Protein AF-0000000084947924 (afdb_homodimer)

Organism: Flavobacterium columnare (strain ATCC 49512 / CIP 103533 / TG 44/87) (NCBI:txid1041826)

Nearest PDB structures (foldseek):
  8rd8-assembly1_D  TM=9.236E-01  e=2.409E-08  Psychrobacter urativorans
  4hei-assembly1_A  TM=9.299E-01  e=3.101E-08  Vibrio cholerae O1 biovar El Tor str. N16961
  2ywq-assembly3_C  TM=9.044E-01  e=1.003E-06  Thermus thermophilus HB8
  6dzk-assembly1_Y  TM=9.235E-01  e=1.561E-06  Mycolicibacterium smegmatis MC2 155
  5zep-assembly1_x  TM=9.091E-01  e=2.280E-06  Mycolicibacterium smegmatis MC2 155

Secondary structure (DSSP, 8-state):
-EEEEEEESSPPPHHHHHHHHHHHHGGGGT-TT--EEEEEEEE--SSSS--EEEEEEEEETTEEEEEEEEESSHHHHHHHHHHHHHHHHHHHHHHHHHH-/-EEEEEEESSPPPHHHHHHHHHHHHGGGGT-TT--EEEEEEEE--SSSS--EEEEEEEEETTEEEEEEEEESSHHHHHHHHHHHHHHHHHHHHHHHHHH-

InterPro domains:
  IPR003489 Ribosome hibernation promoting factor/RaiA [PF02482] (3-97)
  IPR003489 Ribosome hibernation promoting factor/RaiA [TIGR00741] (1-99)
  IPR003489 Ribosome hibernation promoting factor/RaiA [cd00552] (2-95)
  IPR036567 Ribosome hibernation promotion factor-like [G3DSA:3.30.160.100] (1-100)
  IPR036567 Ribosome hibernation promotion factor-like [SSF69754] (1-93)

pLDDT: mean 93.67, std 8.36, range [52.19, 98.81]

Foldseek 3Di:
DAEAEAEDPDDDDPVLVVLLVVLLVVLCVQPVQWPYKYKYWYAAPDPDLQGIKIWIWIDGVPDIDIDIDTGNDVSVRSNVRSVVVSVVSNVVVVVVVVVD/DAEAEAEDPDDDDPVLVVLLVVLLVVLCVQPVQWPYKYKYWYAAPDPDLQGIKIWIWIDGVPDIDIDIDTGNDVSVRSNVRSVVVSVVSNVVVVVVVVVD

Radius of gyration: 17.19 Å; Cα contacts (8 Å, |Δi|>4): 381; chains: 2; bounding box: 35×45×40 Å

Structure (mmCIF, N/CA/C/O backbone):
data_AF-0000000084947924-model_v1
#
loop_
_entity.id
_entity.type
_entity.pdbx_description
1 polymer 'Ribosomal subunit interface protein'
#
loop_
_atom_site.group_PDB
_atom_site.id
_atom_site.type_symbol
_atom_site.label_atom_id
_atom_site.label_alt_id
_atom_site.label_comp_id
_atom_site.label_asym_id
_atom_site.label_entity_id
_atom_site.label_seq_id
_atom_site.pdbx_PDB_ins_code
_atom_site.Cartn_x
_atom_site.Cartn_y
_atom_site.Cartn_z
_atom_site.occupancy
_atom_site.B_iso_or_equiv
_atom_site.auth_seq_id
_atom_site.auth_comp_id
_atom_site.auth_asym_id
_atom_site.auth_atom_id
_atom_site.pdbx_PDB_model_num
ATOM 1 N N . MET A 1 1 ? 18.344 -3.088 -5.375 1 86.62 1 MET A N 1
ATOM 2 C CA . MET A 1 1 ? 17.5 -3.051 -4.188 1 86.62 1 MET A CA 1
ATOM 3 C C . MET A 1 1 ? 17.516 -4.391 -3.459 1 86.62 1 MET A C 1
ATOM 5 O O . MET A 1 1 ? 17.75 -5.434 -4.07 1 86.62 1 MET A O 1
ATOM 9 N N . LYS A 1 2 ? 17.516 -4.387 -2.139 1 92.81 2 LYS A N 1
ATOM 10 C CA . LYS A 1 2 ? 17.438 -5.605 -1.343 1 92.81 2 LYS A CA 1
ATOM 11 C C . LYS A 1 2 ? 16.031 -6.184 -1.351 1 92.81 2 LYS A C 1
ATOM 13 O O . LYS A 1 2 ? 15.102 -5.57 -0.83 1 92.81 2 LYS A O 1
ATOM 18 N N . VAL A 1 3 ? 15.922 -7.352 -2.008 1 96.81 3 VAL A N 1
ATOM 19 C CA . VAL A 1 3 ? 14.617 -8.016 -2.092 1 96.81 3 VAL A CA 1
ATOM 20 C C . VAL A 1 3 ? 14.609 -9.242 -1.185 1 96.81 3 VAL A C 1
ATOM 22 O O . VAL A 1 3 ? 15.477 -10.109 -1.287 1 96.81 3 VAL A O 1
ATOM 25 N N . ASN A 1 4 ? 13.734 -9.297 -0.274 1 97.94 4 ASN A N 1
ATOM 26 C CA . ASN A 1 4 ? 13.555 -10.438 0.621 1 97.94 4 ASN A CA 1
ATOM 27 C C . ASN A 1 4 ? 12.242 -11.164 0.352 1 97.94 4 ASN A C 1
ATOM 29 O O . ASN A 1 4 ? 11.172 -10.555 0.393 1 97.94 4 ASN A O 1
ATOM 33 N N . VAL A 1 5 ? 12.32 -12.422 0.081 1 98.12 5 VAL A N 1
ATOM 34 C CA . VAL A 1 5 ? 11.133 -13.242 -0.157 1 98.12 5 VAL A CA 1
ATOM 35 C C . VAL A 1 5 ? 10.875 -14.141 1.048 1 98.12 5 VAL A C 1
ATOM 37 O O . VAL A 1 5 ? 11.766 -14.875 1.486 1 98.12 5 VAL A O 1
ATOM 40 N N . HIS A 1 6 ? 9.672 -14.016 1.569 1 98.06 6 HIS A N 1
ATOM 41 C CA . HIS A 1 6 ? 9.297 -14.766 2.762 1 98.06 6 HIS A CA 1
ATOM 42 C C . HIS A 1 6 ? 8.141 -15.719 2.469 1 98.06 6 HIS A C 1
ATOM 44 O O . HIS A 1 6 ? 7.023 -15.281 2.193 1 98.06 6 HIS A O 1
ATOM 50 N N . ALA A 1 7 ? 8.414 -16.984 2.514 1 96.75 7 ALA A N 1
ATOM 51 C CA . ALA A 1 7 ? 7.355 -17.984 2.416 1 96.75 7 ALA A CA 1
ATOM 52 C C . ALA A 1 7 ? 6.809 -18.344 3.797 1 96.75 7 ALA A C 1
ATOM 54 O O . ALA A 1 7 ? 7.57 -18.688 4.707 1 96.75 7 ALA A O 1
ATOM 55 N N . VAL A 1 8 ? 5.574 -18.266 3.922 1 94.94 8 VAL A N 1
ATOM 56 C CA . VAL A 1 8 ? 4.965 -18.516 5.223 1 94.94 8 VAL A CA 1
ATOM 57 C C . VAL A 1 8 ? 4.277 -19.875 5.211 1 94.94 8 VAL A C 1
ATOM 59 O O . VAL A 1 8 ? 3.297 -20.078 4.492 1 94.94 8 VAL A O 1
ATOM 62 N N . ASN A 1 9 ? 4.754 -20.891 5.906 1 92.5 9 ASN A N 1
ATOM 63 C CA . ASN A 1 9 ? 4.156 -22.203 6.172 1 92.5 9 ASN A CA 1
ATOM 64 C C . ASN A 1 9 ? 4.141 -23.078 4.918 1 92.5 9 ASN A C 1
ATOM 66 O O . ASN A 1 9 ? 3.189 -23.828 4.691 1 92.5 9 ASN A O 1
ATOM 70 N N . PHE A 1 10 ? 4.965 -22.891 3.896 1 92.81 10 PHE A N 1
ATOM 71 C CA . PHE A 1 10 ? 5.129 -23.797 2.764 1 92.81 10 PHE A CA 1
ATOM 72 C C . PHE A 1 10 ? 6.559 -23.75 2.236 1 92.81 10 PHE A C 1
ATOM 74 O O . PHE A 1 10 ? 7.32 -22.844 2.568 1 92.81 10 PHE A O 1
ATOM 81 N N . ASN A 1 11 ? 6.93 -24.734 1.507 1 93.44 11 ASN A N 1
ATOM 82 C CA . ASN A 1 11 ? 8.25 -24.781 0.891 1 93.44 11 ASN A CA 1
ATOM 83 C C . ASN A 1 11 ? 8.266 -24.094 -0.468 1 93.44 11 ASN A C 1
ATOM 85 O O . ASN A 1 11 ? 7.562 -24.516 -1.39 1 93.44 11 ASN A O 1
ATOM 89 N N . ILE A 1 12 ? 9.148 -23.078 -0.466 1 93.06 12 ILE A N 1
ATOM 90 C CA . ILE A 1 12 ? 9.219 -22.297 -1.699 1 93.06 12 ILE A CA 1
ATOM 91 C C . ILE A 1 12 ? 10.375 -22.797 -2.561 1 93.06 12 ILE A C 1
ATOM 93 O O . ILE A 1 12 ? 11.438 -23.141 -2.041 1 93.06 12 ILE A O 1
ATOM 97 N N . ASP A 1 13 ? 10.062 -22.891 -3.898 1 93.44 13 ASP A N 1
ATOM 98 C CA . ASP A 1 13 ? 11.109 -23.375 -4.785 1 93.44 13 ASP A CA 1
ATOM 99 C C . ASP A 1 13 ? 11.953 -22.219 -5.324 1 93.44 13 ASP A C 1
ATOM 101 O O . ASP A 1 13 ? 11.555 -21.062 -5.234 1 93.44 13 ASP A O 1
ATOM 105 N N . LYS A 1 14 ? 13.055 -22.656 -5.863 1 96.19 14 LYS A N 1
ATOM 106 C CA . LYS A 1 14 ? 14.039 -21.688 -6.352 1 96.19 14 LYS A CA 1
ATOM 107 C C . LYS A 1 14 ? 13.492 -20.906 -7.535 1 96.19 14 LYS A C 1
ATOM 109 O O . LYS A 1 14 ? 13.797 -19.719 -7.688 1 96.19 14 LYS A O 1
ATOM 114 N N . LYS A 1 15 ? 12.75 -21.531 -8.32 1 97.38 15 LYS A N 1
ATOM 115 C CA . LYS A 1 15 ? 12.188 -20.875 -9.508 1 97.38 15 LYS A CA 1
ATOM 116 C C . LYS A 1 15 ? 11.273 -19.719 -9.109 1 97.38 15 LYS A C 1
ATOM 118 O O . LYS A 1 15 ? 11.352 -18.641 -9.695 1 97.38 15 LYS A O 1
ATOM 123 N N . LEU A 1 16 ? 10.398 -19.906 -8.094 1 97.75 16 LEU A N 1
ATOM 124 C CA . LEU A 1 16 ? 9.477 -18.875 -7.621 1 97.75 16 LEU A CA 1
ATOM 125 C C . LEU A 1 16 ? 10.242 -17.719 -6.984 1 97.75 16 LEU A C 1
ATOM 127 O O . LEU A 1 16 ? 9.891 -16.562 -7.18 1 97.75 16 LEU A O 1
ATOM 131 N N . VAL A 1 17 ? 11.26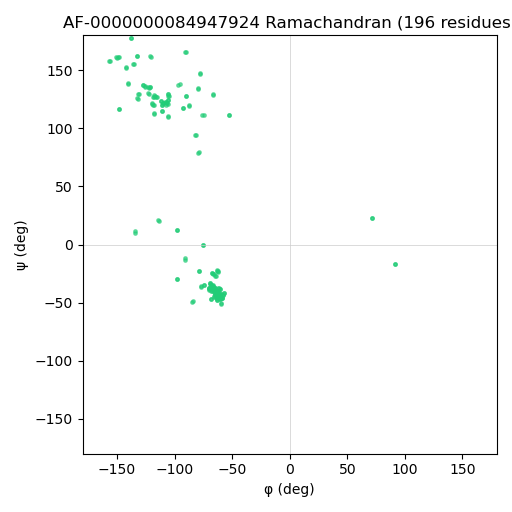6 -18.047 -6.273 1 97.56 17 VAL A N 1
ATOM 132 C CA . VAL A 1 17 ? 12.102 -17.016 -5.645 1 97.56 17 VAL A CA 1
ATOM 133 C C . VAL A 1 17 ? 12.758 -16.156 -6.723 1 97.56 17 VAL A C 1
ATOM 135 O O . VAL A 1 17 ? 12.734 -14.93 -6.645 1 97.56 17 VAL A O 1
ATOM 138 N N . SER A 1 18 ? 13.336 -16.812 -7.715 1 97.94 18 SER A N 1
ATOM 139 C CA . SER A 1 18 ? 14.008 -16.109 -8.797 1 97.94 18 SER A CA 1
ATOM 140 C C . SER A 1 18 ? 13.031 -15.234 -9.586 1 97.94 18 SER A C 1
ATOM 142 O O . SER A 1 18 ? 13.352 -14.102 -9.945 1 97.94 18 SER A O 1
ATOM 144 N N . PHE A 1 19 ? 11.859 -15.781 -9.812 1 98.44 19 PHE A N 1
ATOM 145 C CA . PHE A 1 19 ? 10.812 -15.039 -10.508 1 98.44 19 PHE A CA 1
ATOM 146 C C . PHE A 1 19 ? 10.461 -13.766 -9.75 1 98.44 19 PHE A C 1
ATOM 148 O O . PHE A 1 19 ? 10.406 -12.68 -10.336 1 98.44 19 PHE A O 1
ATOM 155 N N . THR A 1 20 ? 10.188 -13.898 -8.453 1 98.56 20 THR A N 1
ATOM 156 C CA . THR A 1 20 ? 9.805 -12.781 -7.598 1 98.56 20 THR A CA 1
ATOM 157 C C . THR A 1 20 ? 10.914 -11.727 -7.559 1 98.56 20 THR A C 1
ATOM 159 O O . THR A 1 20 ? 10.648 -10.531 -7.703 1 98.56 20 THR A O 1
ATOM 162 N N . ASP A 1 21 ? 12.133 -12.242 -7.438 1 97.75 21 ASP A N 1
ATOM 163 C CA . ASP A 1 21 ? 13.289 -11.352 -7.391 1 97.75 21 ASP A CA 1
ATOM 164 C C . ASP A 1 21 ? 13.406 -10.531 -8.672 1 97.75 21 ASP A C 1
ATOM 166 O O . ASP A 1 21 ? 13.57 -9.312 -8.625 1 97.75 21 ASP A O 1
ATOM 170 N N . GLU A 1 22 ? 13.281 -11.172 -9.75 1 97.62 22 GLU A N 1
ATOM 171 C CA . GLU A 1 22 ? 13.406 -10.516 -11.047 1 97.62 22 GLU A CA 1
ATOM 172 C C . GLU A 1 22 ? 12.305 -9.484 -11.25 1 97.62 22 GLU A C 1
ATOM 174 O O . GLU A 1 22 ? 12.57 -8.352 -11.672 1 97.62 22 GLU A O 1
ATOM 179 N N . LYS A 1 23 ? 11.086 -9.867 -10.93 1 98.06 23 LYS A N 1
ATOM 180 C CA . LYS A 1 23 ? 9.945 -8.984 -11.133 1 98.06 23 LYS A CA 1
ATOM 181 C C . LYS A 1 23 ? 10.031 -7.762 -10.219 1 98.06 23 LYS A C 1
ATOM 183 O O . LYS A 1 23 ? 9.812 -6.633 -10.664 1 98.06 23 LYS A O 1
ATOM 188 N N . VAL A 1 24 ? 10.352 -7.953 -9 1 98.25 24 VAL A N 1
ATOM 189 C CA . VAL A 1 24 ? 10.398 -6.871 -8.016 1 98.25 24 VAL A CA 1
ATOM 190 C C . VAL A 1 24 ? 11.555 -5.93 -8.344 1 98.25 24 VAL A C 1
ATOM 192 O O . VAL A 1 24 ? 11.422 -4.711 -8.219 1 98.25 24 VAL A O 1
ATOM 195 N N . ASN A 1 25 ? 12.641 -6.492 -8.852 1 97.31 25 ASN A N 1
ATOM 196 C CA . ASN A 1 25 ? 13.812 -5.684 -9.18 1 97.31 25 ASN A CA 1
ATOM 197 C C . ASN A 1 25 ? 13.531 -4.734 -10.344 1 97.31 25 ASN A C 1
ATOM 199 O O . ASN A 1 25 ? 14.172 -3.688 -10.461 1 97.31 25 ASN A O 1
ATOM 203 N N . LYS A 1 26 ? 12.609 -5.082 -11.117 1 96.69 26 LYS A N 1
ATOM 204 C CA . LYS A 1 26 ? 12.25 -4.215 -12.234 1 96.69 26 LYS A CA 1
ATOM 205 C C . LYS A 1 26 ? 11.719 -2.871 -11.742 1 96.69 26 LYS A C 1
ATOM 207 O O . LYS A 1 26 ? 11.75 -1.882 -12.477 1 96.69 26 LYS A O 1
ATOM 212 N N . LEU A 1 27 ? 11.242 -2.812 -10.555 1 97.44 27 LEU A N 1
ATOM 213 C CA . LEU A 1 27 ? 10.695 -1.582 -9.992 1 97.44 27 LEU A CA 1
ATOM 214 C C . LEU A 1 27 ? 11.773 -0.509 -9.891 1 97.44 27 LEU A C 1
ATOM 216 O O . LEU A 1 27 ? 11.469 0.686 -9.883 1 97.44 27 LEU A O 1
ATOM 220 N N . GLU A 1 28 ? 13 -0.898 -9.867 1 95.5 28 GLU A N 1
ATOM 221 C CA . GLU A 1 28 ? 14.117 0.036 -9.766 1 95.5 28 GLU A CA 1
ATOM 222 C C . GLU A 1 28 ? 14.203 0.933 -10.992 1 95.5 28 GLU A C 1
ATOM 224 O O . GLU A 1 28 ? 14.742 2.041 -10.93 1 95.5 28 GLU A O 1
ATOM 229 N N . LYS A 1 29 ? 13.727 0.418 -12.039 1 94.88 29 LYS A N 1
ATOM 230 C CA . LYS A 1 29 ? 13.734 1.191 -13.273 1 94.88 29 LYS A CA 1
ATOM 231 C C . LYS A 1 29 ? 12.812 2.408 -13.164 1 94.88 29 LYS A C 1
ATOM 233 O O . LYS A 1 29 ? 13.031 3.416 -13.836 1 94.88 29 LYS A O 1
ATOM 238 N N . PHE A 1 30 ? 11.852 2.311 -12.328 1 93.62 30 PHE A N 1
ATOM 239 C CA . PHE A 1 30 ? 10.836 3.357 -12.219 1 93.62 30 PHE A CA 1
ATOM 240 C C . PHE A 1 30 ? 11.156 4.293 -11.055 1 93.62 30 PHE A C 1
ATOM 242 O O . PHE A 1 30 ? 10.766 5.461 -11.07 1 93.62 30 PHE A O 1
ATOM 249 N N . TYR A 1 31 ? 11.805 3.715 -10.055 1 93.62 31 TYR A N 1
ATOM 250 C CA . TYR A 1 31 ? 12.219 4.477 -8.883 1 93.62 31 TYR A CA 1
ATOM 251 C C . TYR A 1 31 ? 13.508 3.914 -8.297 1 93.62 31 TYR A C 1
ATOM 253 O O . TYR A 1 31 ? 13.516 2.809 -7.75 1 93.62 31 TYR A O 1
ATOM 261 N N . ASP A 1 32 ? 14.5 4.711 -8.328 1 93.69 32 ASP A N 1
ATOM 262 C CA . ASP A 1 32 ? 15.828 4.195 -8.016 1 93.69 32 ASP A CA 1
ATOM 263 C C . ASP A 1 32 ? 16.203 4.477 -6.559 1 93.69 32 ASP A C 1
ATOM 265 O O . ASP A 1 32 ? 17.359 4.324 -6.164 1 93.69 32 ASP A O 1
ATOM 269 N N . LYS A 1 33 ? 15.312 4.879 -5.727 1 94.44 33 LYS A N 1
ATOM 270 C CA . LYS A 1 33 ? 15.609 5.188 -4.332 1 94.44 33 LYS A CA 1
ATOM 271 C C . LYS A 1 33 ? 14.922 4.203 -3.391 1 94.44 33 LYS A C 1
ATOM 273 O O . LYS A 1 33 ? 14.641 4.535 -2.236 1 94.44 33 LYS A O 1
ATOM 278 N N . ILE A 1 34 ? 14.562 3.086 -3.887 1 96.38 34 ILE A N 1
ATOM 279 C CA . ILE A 1 34 ? 13.953 2.061 -3.049 1 96.38 34 ILE A CA 1
ATOM 280 C C . ILE A 1 34 ? 14.977 1.54 -2.043 1 96.38 34 ILE A C 1
ATOM 282 O O . ILE A 1 34 ? 16.094 1.18 -2.416 1 96.38 34 ILE A O 1
ATOM 286 N N . VAL A 1 35 ? 14.625 1.529 -0.802 1 96.75 35 VAL A N 1
ATOM 287 C CA . VAL A 1 35 ? 15.508 1.082 0.272 1 96.75 35 VAL A CA 1
ATOM 288 C C . VAL A 1 35 ? 15.445 -0.439 0.395 1 96.75 35 VAL A C 1
ATOM 290 O O . VAL A 1 35 ? 16.469 -1.105 0.496 1 96.75 35 VAL A O 1
ATOM 293 N N . SER A 1 36 ? 14.266 -0.984 0.431 1 97.44 36 SER A N 1
ATOM 294 C CA . SER A 1 36 ? 14.086 -2.43 0.536 1 97.44 36 SER A CA 1
ATOM 295 C C . SER A 1 36 ? 12.719 -2.861 0.008 1 97.44 36 SER A C 1
ATOM 297 O O . SER A 1 36 ? 11.812 -2.041 -0.111 1 97.44 36 SER A O 1
ATOM 299 N N . ALA A 1 37 ? 12.695 -4.074 -0.332 1 98.12 37 ALA A N 1
ATOM 300 C CA . ALA A 1 37 ? 11.453 -4.723 -0.739 1 98.12 37 ALA A CA 1
ATOM 301 C C . ALA A 1 37 ? 11.281 -6.066 -0.035 1 98.12 37 ALA A C 1
ATOM 303 O O . ALA A 1 37 ? 12.195 -6.887 -0.016 1 98.12 37 ALA A O 1
ATOM 304 N N . ASP A 1 38 ? 10.188 -6.301 0.628 1 98.56 38 ASP A N 1
ATOM 305 C CA . ASP A 1 38 ? 9.836 -7.559 1.278 1 98.56 38 ASP A CA 1
ATOM 306 C C . ASP A 1 38 ? 8.562 -8.148 0.667 1 98.56 38 ASP A C 1
ATOM 308 O O . ASP A 1 38 ? 7.555 -7.461 0.532 1 98.56 38 ASP A O 1
ATOM 312 N N . VAL A 1 39 ? 8.656 -9.359 0.297 1 98.81 39 VAL A N 1
ATOM 313 C CA . VAL A 1 39 ? 7.508 -10.055 -0.274 1 98.81 39 VAL A CA 1
ATOM 314 C C . VAL A 1 39 ? 7.137 -11.25 0.606 1 98.81 39 VAL A C 1
ATOM 316 O O . VAL A 1 39 ? 7.953 -12.148 0.815 1 98.81 39 VAL A O 1
ATOM 319 N N . PHE A 1 40 ? 5.898 -11.273 1.142 1 98.69 40 PHE A N 1
ATOM 320 C CA . PHE A 1 40 ? 5.375 -12.367 1.949 1 98.69 40 PHE A CA 1
ATOM 321 C C . PHE A 1 40 ? 4.375 -13.195 1.154 1 98.69 40 PHE A C 1
ATOM 323 O O . PHE A 1 40 ? 3.457 -12.648 0.538 1 98.69 40 PHE A O 1
ATOM 330 N N . MET A 1 41 ? 4.621 -14.477 1.201 1 98.56 41 MET A N 1
ATOM 331 C CA . MET A 1 41 ? 3.746 -15.391 0.471 1 98.56 41 MET A CA 1
ATOM 332 C C . MET A 1 41 ? 3.143 -16.438 1.407 1 98.56 41 MET A C 1
ATOM 334 O O . MET A 1 41 ? 3.842 -16.984 2.258 1 98.56 41 MET A O 1
ATOM 338 N N . ARG A 1 42 ? 1.904 -16.641 1.23 1 97.75 42 ARG A N 1
ATOM 339 C CA . ARG A 1 42 ? 1.274 -17.672 2.039 1 97.75 42 ARG A CA 1
ATOM 340 C C . ARG A 1 42 ? 0.089 -18.297 1.309 1 97.75 42 ARG A C 1
ATOM 342 O O . ARG A 1 42 ? -0.46 -17.688 0.382 1 97.75 42 ARG A O 1
ATOM 349 N N . VAL A 1 43 ? -0.266 -19.453 1.782 1 96.69 43 VAL A N 1
ATOM 350 C CA . VAL A 1 43 ? -1.442 -20.156 1.271 1 96.69 43 VAL A CA 1
ATOM 351 C C . VAL A 1 43 ? -2.566 -20.094 2.305 1 96.69 43 VAL A C 1
ATOM 353 O O . VAL A 1 43 ? -2.371 -20.469 3.463 1 96.69 43 VAL A O 1
ATOM 356 N N . GLU A 1 44 ? -3.656 -19.5 1.835 1 95 44 GLU A N 1
ATOM 357 C CA . GLU A 1 44 ? -4.82 -19.484 2.719 1 95 44 GLU A CA 1
ATOM 358 C C . GLU A 1 44 ? -5.551 -20.828 2.682 1 95 44 GLU A C 1
ATOM 360 O O . GLU A 1 44 ? -5.711 -21.422 1.615 1 95 44 GLU A O 1
ATOM 365 N N . GLN A 1 45 ? -5.883 -21.266 3.955 1 93.25 45 GLN A N 1
ATOM 366 C CA . GLN A 1 45 ? -6.633 -22.516 4.047 1 93.25 45 GLN A CA 1
ATOM 367 C C . GLN A 1 45 ? -8.117 -22.297 3.764 1 93.25 45 GLN A C 1
ATOM 369 O O . GLN A 1 45 ? -8.914 -22.156 4.688 1 93.25 45 GLN A O 1
ATOM 374 N N . THR A 1 46 ? -8.453 -22.188 2.561 1 92.25 46 THR A N 1
ATOM 375 C CA . THR A 1 46 ? -9.82 -21.984 2.111 1 92.25 46 THR A CA 1
ATOM 376 C C . THR A 1 46 ? -10.148 -22.891 0.926 1 92.25 46 THR A C 1
ATOM 378 O O . THR A 1 46 ? -9.242 -23.422 0.279 1 92.25 46 THR A O 1
ATOM 381 N N . SER A 1 47 ? -11.422 -23.188 0.725 1 91.62 47 SER A N 1
ATOM 382 C CA . SER A 1 47 ? -11.859 -24 -0.394 1 91.62 47 SER A CA 1
ATOM 383 C C . SER A 1 47 ? -11.836 -23.219 -1.702 1 91.62 47 SER A C 1
ATOM 385 O O . SER A 1 47 ? -11.984 -23.797 -2.781 1 91.62 47 SER A O 1
ATOM 387 N N . GLU A 1 48 ? -11.445 -22 -1.606 1 90.62 48 GLU A N 1
ATOM 388 C CA . GLU A 1 48 ? -11.453 -21.141 -2.789 1 90.62 48 GLU A CA 1
ATOM 389 C C . GLU A 1 48 ? -10.258 -21.438 -3.691 1 90.62 48 GLU A C 1
ATOM 391 O O . GLU A 1 48 ? -9.195 -21.828 -3.211 1 90.62 48 GLU A O 1
ATOM 396 N N . LYS A 1 49 ? -10.531 -21.266 -4.992 1 92 49 LYS A N 1
ATOM 397 C CA . LYS A 1 49 ? -9.461 -21.438 -5.969 1 92 49 LYS A CA 1
ATOM 398 C C . LYS A 1 49 ? -8.359 -20.406 -5.785 1 92 49 LYS A C 1
ATOM 400 O O . LYS A 1 49 ? -7.176 -20.719 -5.922 1 92 49 LYS A O 1
ATOM 405 N N . GLU A 1 50 ? -8.82 -19.219 -5.555 1 94.06 50 GLU A N 1
ATOM 406 C CA . GLU A 1 50 ? -7.871 -18.156 -5.246 1 94.06 50 GLU A CA 1
ATOM 407 C C . GLU A 1 50 ? -7.473 -18.172 -3.773 1 94.06 50 GLU A C 1
ATOM 409 O O . GLU A 1 50 ? -8.172 -17.609 -2.928 1 94.06 50 GLU A O 1
ATOM 414 N N . ASN A 1 51 ? -6.332 -18.875 -3.49 1 96.44 51 ASN A N 1
ATOM 415 C CA . ASN A 1 51 ? -5.953 -18.984 -2.088 1 96.44 51 ASN A CA 1
ATOM 416 C C . ASN A 1 51 ? -4.469 -18.703 -1.879 1 96.44 51 ASN A C 1
ATOM 418 O O . ASN A 1 51 ? -3.916 -19 -0.819 1 96.44 51 ASN A O 1
ATOM 422 N N . LYS A 1 52 ? -3.799 -18.156 -2.988 1 97.44 52 LYS A N 1
ATOM 423 C CA . LYS A 1 52 ? -2.418 -17.703 -2.859 1 97.44 52 LYS A CA 1
ATOM 424 C C . LYS A 1 52 ? -2.359 -16.219 -2.525 1 97.44 52 LYS A C 1
ATOM 426 O O . LYS A 1 52 ? -2.814 -15.375 -3.309 1 97.44 52 LYS A O 1
ATOM 431 N N . VAL A 1 53 ? -1.831 -15.922 -1.395 1 97.88 53 VAL A N 1
ATOM 432 C CA . VAL A 1 53 ? -1.757 -14.531 -0.958 1 97.88 53 VAL A CA 1
ATOM 433 C C . VAL A 1 53 ? -0.324 -14.023 -1.101 1 97.88 53 VAL A C 1
ATOM 435 O O . VAL A 1 53 ? 0.619 -14.664 -0.627 1 97.88 53 VAL A O 1
ATOM 438 N N . VAL A 1 54 ? -0.201 -12.898 -1.773 1 98.62 54 VAL A N 1
ATOM 439 C CA . VAL A 1 54 ? 1.083 -12.211 -1.896 1 98.62 54 VAL A CA 1
ATOM 440 C C . VAL A 1 54 ? 0.985 -10.812 -1.289 1 98.62 54 VAL A C 1
ATOM 442 O O . VAL A 1 54 ? 0.111 -10.031 -1.663 1 98.62 54 VAL A O 1
ATOM 445 N N . GLU A 1 55 ? 1.794 -10.539 -0.323 1 98.69 55 GLU A N 1
ATOM 446 C CA . GLU A 1 55 ? 1.944 -9.203 0.25 1 98.69 55 GLU A CA 1
ATOM 447 C C . GLU A 1 55 ? 3.312 -8.609 -0.081 1 98.69 55 GLU A C 1
ATOM 449 O O . GLU A 1 55 ? 4.34 -9.117 0.371 1 98.69 55 GLU A O 1
ATOM 454 N N . ALA A 1 56 ? 3.303 -7.551 -0.853 1 98.75 56 ALA A N 1
ATOM 455 C CA . ALA A 1 56 ? 4.547 -6.895 -1.244 1 98.75 56 ALA A CA 1
ATOM 456 C C . ALA A 1 56 ? 4.688 -5.535 -0.565 1 98.75 56 ALA A C 1
ATOM 458 O O . ALA A 1 56 ? 3.809 -4.676 -0.692 1 98.75 56 ALA A O 1
ATOM 459 N N . LYS A 1 57 ? 5.785 -5.406 0.182 1 98.56 57 LYS A N 1
ATOM 460 C CA . LYS A 1 57 ? 6.082 -4.172 0.899 1 98.56 57 LYS A CA 1
ATOM 461 C C . LYS A 1 57 ? 7.352 -3.518 0.365 1 98.56 57 LYS A C 1
ATOM 463 O O . LYS A 1 57 ? 8.406 -4.16 0.292 1 98.56 57 LYS A O 1
ATOM 468 N N . ILE A 1 58 ? 7.176 -2.232 0.02 1 98 58 ILE A N 1
ATOM 469 C CA . ILE A 1 58 ? 8.352 -1.504 -0.436 1 98 58 ILE A CA 1
ATOM 470 C C . ILE A 1 58 ? 8.594 -0.294 0.463 1 98 58 ILE A C 1
ATOM 472 O O . ILE A 1 58 ? 7.648 0.393 0.854 1 98 58 ILE A O 1
ATOM 476 N N . LEU A 1 59 ? 9.852 -0.148 0.794 1 97.31 59 LEU A N 1
ATOM 477 C CA . LEU A 1 59 ? 10.281 0.994 1.596 1 97.31 59 LEU A CA 1
ATOM 478 C C . LEU A 1 59 ? 11.07 1.987 0.75 1 97.31 59 LEU A C 1
ATOM 480 O O . LEU A 1 59 ? 12.031 1.608 0.076 1 97.31 59 LEU A O 1
ATOM 484 N N . VAL A 1 60 ? 10.547 3.229 0.748 1 95 60 VAL A N 1
ATOM 485 C CA . VAL A 1 60 ? 11.273 4.328 0.121 1 95 60 VAL A CA 1
ATOM 486 C C . VAL A 1 60 ? 11.547 5.422 1.152 1 95 60 VAL A C 1
ATOM 488 O O . VAL A 1 60 ? 10.992 5.395 2.256 1 95 60 VAL A O 1
ATOM 491 N N . PRO A 1 61 ? 12.492 6.293 0.849 1 91.44 61 PRO A N 1
ATOM 492 C CA . PRO A 1 61 ? 12.758 7.348 1.833 1 91.44 61 PRO A CA 1
ATOM 493 C C . PRO A 1 61 ? 11.5 8.102 2.25 1 91.44 61 PRO A C 1
ATOM 495 O O . PRO A 1 61 ? 10.867 8.766 1.424 1 91.44 61 PRO A O 1
ATOM 498 N N . GLY A 1 62 ? 11.078 7.926 3.514 1 87.06 62 GLY A N 1
ATOM 499 C CA . GLY A 1 62 ? 9.977 8.711 4.066 1 87.06 62 GLY A CA 1
ATOM 500 C C . GLY A 1 62 ? 8.625 8.055 3.883 1 87.06 62 GLY A C 1
ATOM 501 O O . GLY A 1 62 ? 7.641 8.461 4.496 1 87.06 62 GLY A O 1
ATOM 502 N N . ASP A 1 63 ? 8.617 7.051 2.945 1 94.25 63 ASP A N 1
ATOM 503 C CA . ASP A 1 63 ? 7.32 6.449 2.648 1 94.25 63 ASP A CA 1
ATOM 504 C C . ASP A 1 63 ? 7.41 4.926 2.648 1 94.25 63 ASP A C 1
ATOM 506 O O . ASP A 1 63 ? 8.5 4.359 2.592 1 94.25 63 ASP A O 1
ATOM 510 N N . GLU A 1 64 ? 6.254 4.344 2.762 1 97.44 64 GLU A N 1
ATOM 511 C CA . GLU A 1 64 ? 6.094 2.898 2.646 1 97.44 64 GLU A CA 1
ATOM 512 C C . GLU A 1 64 ? 4.824 2.545 1.876 1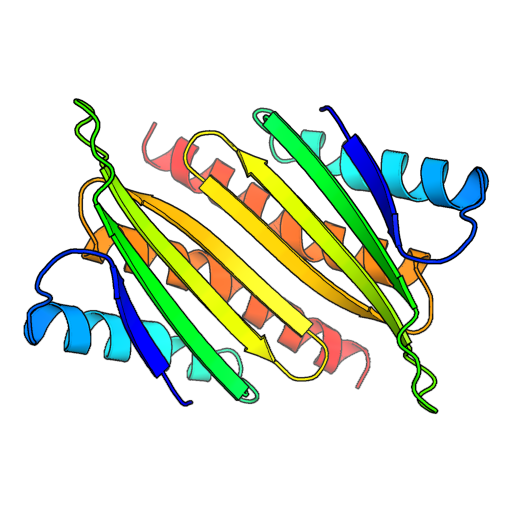 97.44 64 GLU A C 1
ATOM 514 O O . GLU A 1 64 ? 3.781 3.17 2.07 1 97.44 64 GLU A O 1
ATOM 519 N N . PHE A 1 65 ? 4.957 1.547 1.007 1 98 65 PHE A N 1
ATOM 520 C CA . PHE A 1 65 ? 3.812 1.058 0.248 1 98 65 PHE A CA 1
ATOM 521 C C . PHE A 1 65 ? 3.643 -0.446 0.433 1 98 65 PHE A C 1
ATOM 523 O O . PHE A 1 65 ? 4.621 -1.194 0.407 1 98 65 PHE A O 1
ATOM 530 N N . VAL A 1 66 ? 2.385 -0.844 0.644 1 98.44 66 VAL A N 1
ATOM 531 C CA . VAL A 1 66 ? 2.078 -2.264 0.783 1 98.44 66 VAL A CA 1
ATOM 532 C C . VAL A 1 66 ? 0.905 -2.631 -0.122 1 98.44 66 VAL A C 1
ATOM 534 O O . VAL A 1 66 ? -0.102 -1.921 -0.162 1 98.44 66 VAL A O 1
ATOM 537 N N . VAL A 1 67 ? 1.093 -3.623 -0.859 1 98.25 67 VAL A N 1
ATOM 538 C CA . VAL A 1 67 ? 0.038 -4.172 -1.704 1 98.25 67 VAL A CA 1
ATOM 539 C C . VAL A 1 67 ? -0.188 -5.645 -1.357 1 98.25 67 VAL A C 1
ATOM 541 O O . VAL A 1 67 ? 0.765 -6.422 -1.27 1 98.25 67 VAL A O 1
ATOM 544 N N . LYS A 1 68 ? -1.434 -6.012 -1.129 1 98.06 68 LYS A N 1
ATOM 545 C CA . LYS A 1 68 ? -1.803 -7.402 -0.88 1 98.06 68 LYS A CA 1
ATOM 546 C C . LYS A 1 68 ? -2.762 -7.918 -1.949 1 98.06 68 LYS A C 1
ATOM 548 O O . LYS A 1 68 ? -3.787 -7.293 -2.223 1 98.06 68 LYS A O 1
ATOM 553 N N . LYS A 1 69 ? -2.387 -9.039 -2.529 1 96.81 69 LYS A N 1
ATOM 554 C CA . LYS A 1 69 ? -3.178 -9.664 -3.586 1 96.81 69 LYS A CA 1
ATOM 555 C C . LYS A 1 69 ? -3.471 -11.125 -3.264 1 96.81 69 LYS A C 1
ATOM 557 O O . LYS A 1 69 ? -2.6 -11.844 -2.768 1 96.81 69 LYS A O 1
ATOM 562 N N . THR A 1 70 ? -4.656 -11.516 -3.512 1 96.81 70 THR A N 1
ATOM 563 C CA . THR A 1 70 ? -5.039 -12.922 -3.451 1 96.81 70 THR A CA 1
ATOM 564 C C . THR A 1 70 ? -5.344 -13.461 -4.848 1 96.81 70 THR A C 1
ATOM 566 O O . THR A 1 70 ? -6.227 -12.945 -5.539 1 96.81 70 THR A O 1
ATOM 569 N N . CYS A 1 71 ? -4.562 -14.469 -5.184 1 96.44 71 CYS A N 1
ATOM 570 C CA . CYS A 1 71 ? -4.637 -14.945 -6.559 1 96.44 71 CYS A CA 1
ATOM 571 C C . CYS A 1 71 ? -4.613 -16.469 -6.609 1 96.44 71 CYS A C 1
ATOM 573 O O . CYS A 1 71 ? -4.582 -17.125 -5.566 1 96.44 71 CYS A O 1
ATOM 575 N N . LYS A 1 72 ? -4.727 -17.016 -7.844 1 96.62 72 LYS A N 1
ATOM 576 C CA . LYS A 1 72 ? -4.707 -18.453 -8.062 1 96.62 72 LYS A CA 1
ATOM 577 C C . LYS A 1 72 ? -3.281 -19 -8.023 1 96.62 72 LYS A C 1
ATOM 579 O O . LYS A 1 72 ? -3.072 -20.188 -7.785 1 96.62 72 LYS A O 1
ATOM 584 N N . SER A 1 73 ? -2.273 -18.109 -8.273 1 97.5 73 SER A N 1
ATOM 585 C CA . SER A 1 73 ? -0.865 -18.484 -8.219 1 97.5 73 SER A CA 1
ATOM 586 C C . SER A 1 73 ? -0.016 -17.375 -7.633 1 97.5 73 SER A C 1
ATOM 588 O O . SER A 1 73 ? -0.387 -16.203 -7.707 1 97.5 73 SER A O 1
ATOM 590 N N . PHE A 1 74 ? 1.064 -17.781 -7.027 1 98 74 PHE A N 1
ATOM 591 C CA . PHE A 1 74 ? 1.972 -16.766 -6.484 1 98 74 PHE A CA 1
ATOM 592 C C . PHE A 1 74 ? 2.518 -15.875 -7.59 1 98 74 PHE A C 1
ATOM 594 O O . PHE A 1 74 ? 2.664 -14.672 -7.402 1 98 74 PHE A O 1
ATOM 601 N N . GLU A 1 75 ? 2.797 -16.5 -8.781 1 98.12 75 GLU A N 1
ATOM 602 C CA . GLU A 1 75 ? 3.322 -15.727 -9.914 1 98.12 75 GLU A CA 1
ATOM 603 C C . GLU A 1 75 ? 2.359 -14.617 -10.32 1 98.12 75 GLU A C 1
ATOM 605 O O . GLU A 1 75 ? 2.775 -13.484 -10.562 1 98.12 75 GLU A O 1
ATOM 610 N N . GLU A 1 76 ? 1.108 -14.961 -10.336 1 97.38 76 GLU A N 1
ATOM 611 C CA . GLU A 1 76 ? 0.09 -13.969 -10.664 1 97.38 76 GLU A CA 1
ATOM 612 C C . GLU A 1 76 ? 0.043 -12.859 -9.609 1 97.38 76 GLU A C 1
ATOM 614 O O . GLU A 1 76 ? -0.021 -11.68 -9.953 1 97.38 76 GLU A O 1
ATOM 619 N N . GLY A 1 77 ? 0.106 -13.266 -8.305 1 97.5 77 GLY A N 1
ATOM 620 C CA . GLY A 1 77 ? 0.109 -12.305 -7.215 1 97.5 77 GLY A CA 1
ATOM 621 C C . GLY A 1 77 ? 1.285 -11.344 -7.266 1 97.5 77 GLY A C 1
ATOM 622 O O . GLY A 1 77 ? 1.122 -10.141 -7.059 1 97.5 77 GLY A O 1
ATOM 623 N N . VAL A 1 78 ? 2.381 -11.867 -7.637 1 98.31 78 VAL A N 1
ATOM 624 C CA . VAL A 1 78 ? 3.59 -11.055 -7.742 1 98.31 78 VAL A CA 1
ATOM 625 C C . VAL A 1 78 ? 3.451 -10.07 -8.898 1 98.31 78 VAL A C 1
ATOM 627 O O . VAL A 1 78 ? 3.711 -8.875 -8.734 1 98.31 78 VAL A O 1
ATOM 630 N N . ASP A 1 79 ? 3.008 -10.562 -10 1 97.62 79 ASP A N 1
ATOM 631 C CA . ASP A 1 79 ? 2.855 -9.711 -11.172 1 97.62 79 ASP A CA 1
ATOM 632 C C . ASP A 1 79 ? 1.899 -8.555 -10.898 1 97.62 79 ASP A C 1
ATOM 634 O O . ASP A 1 79 ? 2.215 -7.398 -11.188 1 97.62 79 ASP A O 1
ATOM 638 N N . LEU A 1 80 ? 0.82 -8.867 -10.312 1 96.12 80 LEU A N 1
ATOM 639 C CA . LEU A 1 80 ? -0.189 -7.852 -10.031 1 96.12 80 LEU A CA 1
ATOM 640 C C . LEU A 1 80 ? 0.311 -6.863 -8.984 1 96.12 80 LEU A C 1
ATOM 642 O O . LEU A 1 80 ? 0.047 -5.664 -9.086 1 96.12 80 LEU A O 1
ATOM 646 N N . SER A 1 81 ? 0.993 -7.375 -7.98 1 97.81 81 SER A N 1
ATOM 647 C CA . SER A 1 81 ? 1.532 -6.512 -6.938 1 97.81 81 SER A CA 1
ATOM 648 C C . SER A 1 81 ? 2.576 -5.551 -7.5 1 97.81 81 SER A C 1
ATOM 650 O O . SER A 1 81 ? 2.562 -4.359 -7.184 1 97.81 81 SER A O 1
ATOM 652 N N . VAL A 1 82 ? 3.424 -6.066 -8.336 1 97.75 82 VAL A N 1
ATOM 653 C CA . VAL A 1 82 ? 4.484 -5.262 -8.93 1 97.75 82 VAL A CA 1
ATOM 654 C C . VAL A 1 82 ? 3.879 -4.191 -9.836 1 97.75 82 VAL A C 1
ATOM 656 O O . VAL A 1 82 ? 4.316 -3.037 -9.82 1 97.75 82 VAL A O 1
ATOM 659 N N . ASP A 1 83 ? 2.863 -4.57 -10.586 1 95.75 83 ASP A N 1
ATOM 660 C CA . ASP A 1 83 ? 2.168 -3.615 -11.445 1 95.75 83 ASP A CA 1
ATOM 661 C C . ASP A 1 83 ? 1.59 -2.465 -10.625 1 95.75 83 ASP A C 1
ATOM 663 O O . ASP A 1 83 ? 1.703 -1.3 -11.008 1 95.75 83 ASP A O 1
ATOM 667 N N . ALA A 1 84 ? 0.962 -2.795 -9.547 1 95.44 84 ALA A N 1
ATOM 668 C CA . ALA A 1 84 ? 0.363 -1.79 -8.672 1 95.44 84 ALA A CA 1
ATOM 669 C C . ALA A 1 84 ? 1.43 -0.874 -8.078 1 95.44 84 ALA A C 1
ATOM 671 O O . ALA A 1 84 ? 1.277 0.351 -8.086 1 95.44 84 ALA A O 1
ATOM 672 N N . LEU A 1 85 ? 2.502 -1.422 -7.629 1 97.44 85 LEU A N 1
ATOM 673 C CA . LEU A 1 85 ? 3.58 -0.667 -7.004 1 97.44 85 LEU A CA 1
ATOM 674 C C . LEU A 1 85 ? 4.273 0.236 -8.016 1 97.44 85 LEU A C 1
ATOM 676 O O . LEU A 1 85 ? 4.715 1.337 -7.676 1 97.44 85 LEU A O 1
ATOM 680 N N . GLU A 1 86 ? 4.375 -0.272 -9.219 1 96.12 86 GLU A N 1
ATOM 681 C CA . GLU A 1 86 ? 4.953 0.528 -10.297 1 96.12 86 GLU A CA 1
ATOM 682 C C . GLU A 1 86 ? 4.195 1.839 -10.484 1 96.12 86 GLU A C 1
ATOM 684 O O . GLU A 1 86 ? 4.805 2.902 -10.609 1 96.12 86 GLU A O 1
ATOM 689 N N . ARG A 1 87 ? 2.936 1.802 -10.43 1 92.75 87 ARG A N 1
ATOM 690 C CA . ARG A 1 87 ? 2.1 2.984 -10.602 1 92.75 87 ARG A CA 1
ATOM 691 C C . ARG A 1 87 ? 2.328 3.988 -9.477 1 92.75 87 ARG A C 1
ATOM 693 O O . ARG A 1 87 ? 2.357 5.199 -9.719 1 92.75 87 ARG A O 1
ATOM 700 N N . LEU A 1 88 ? 2.523 3.488 -8.312 1 92.81 88 LEU A N 1
ATOM 701 C CA . LEU A 1 88 ? 2.766 4.344 -7.156 1 92.81 88 LEU A CA 1
ATOM 702 C C . LEU A 1 88 ? 4.133 5.016 -7.254 1 92.81 88 LEU A C 1
ATOM 704 O O . LEU A 1 88 ? 4.258 6.215 -7.004 1 92.81 88 LEU A O 1
ATOM 708 N N . LEU A 1 89 ? 5.035 4.246 -7.758 1 94.12 89 LEU A N 1
ATOM 709 C CA . LEU A 1 89 ? 6.414 4.727 -7.781 1 94.12 89 LEU A CA 1
ATOM 710 C C . LEU A 1 89 ? 6.617 5.738 -8.906 1 94.12 89 LEU A C 1
ATOM 712 O O . LEU A 1 89 ? 7.363 6.707 -8.75 1 94.12 89 LEU A O 1
ATOM 716 N N . VAL A 1 90 ? 5.941 5.492 -10.008 1 91.06 90 VAL A N 1
ATOM 717 C CA . VAL A 1 90 ? 6.047 6.398 -11.148 1 91.06 90 VAL A CA 1
ATOM 718 C C . VAL A 1 90 ? 5.523 7.777 -10.758 1 91.06 90 VAL A C 1
ATOM 720 O O . VAL A 1 90 ? 6.164 8.797 -11.039 1 91.06 90 VAL A O 1
ATOM 723 N N . LYS A 1 91 ? 4.43 7.793 -10.078 1 85.19 91 LYS A N 1
ATOM 724 C CA . LYS A 1 91 ? 3.826 9.062 -9.672 1 85.19 91 LYS A CA 1
ATOM 725 C C . LYS A 1 91 ? 4.664 9.75 -8.602 1 85.19 91 LYS A C 1
ATOM 727 O O . LYS A 1 91 ? 4.785 10.977 -8.594 1 85.19 91 LYS A O 1
ATOM 732 N N . ARG A 1 92 ? 5.191 9.039 -7.727 1 83.62 92 ARG A N 1
ATOM 733 C CA . ARG A 1 92 ? 6.078 9.594 -6.707 1 83.62 92 ARG A CA 1
ATOM 734 C C . ARG A 1 92 ? 7.27 10.297 -7.344 1 83.62 92 ARG A C 1
ATOM 736 O O . ARG A 1 92 ? 7.66 11.383 -6.91 1 83.62 92 ARG A O 1
ATOM 743 N N . LYS A 1 93 ? 7.77 9.625 -8.32 1 83.44 93 LYS A N 1
ATOM 744 C CA . LYS A 1 93 ? 8.898 10.195 -9.047 1 83.44 93 LYS A CA 1
ATOM 745 C C . LYS A 1 93 ? 8.508 11.5 -9.734 1 83.44 93 LYS A C 1
ATOM 747 O O . LYS A 1 93 ? 9.273 12.469 -9.727 1 83.44 93 LYS A O 1
ATOM 752 N N . GLU A 1 94 ? 7.344 11.57 -10.289 1 81 94 GLU A N 1
ATOM 753 C CA . GLU A 1 94 ? 6.859 12.766 -10.969 1 81 94 GLU A CA 1
ATOM 754 C C . GLU A 1 94 ? 6.648 13.914 -9.992 1 81 94 GLU A C 1
ATOM 756 O O . GLU A 1 94 ? 6.934 15.07 -10.312 1 81 94 GLU A O 1
ATOM 761 N N . LYS A 1 95 ? 6.16 13.602 -8.828 1 76.38 95 LYS A N 1
ATOM 762 C CA . LYS A 1 95 ? 5.895 14.633 -7.82 1 76.38 95 LYS A CA 1
ATOM 763 C C . LYS A 1 95 ? 7.195 15.203 -7.262 1 76.38 95 LYS A C 1
ATOM 765 O O . LYS A 1 95 ? 7.285 16.406 -6.992 1 76.38 95 LYS A O 1
ATOM 770 N N . GLN A 1 96 ? 8.117 14.383 -7.117 1 72.31 96 GLN A N 1
ATOM 771 C CA . GLN A 1 96 ? 9.414 14.859 -6.648 1 72.31 96 GLN A CA 1
ATOM 772 C C . GLN A 1 96 ? 10.078 15.758 -7.688 1 72.31 96 GLN A C 1
ATOM 774 O O . GLN A 1 96 ? 10.758 16.719 -7.332 1 72.31 96 GLN A O 1
ATOM 779 N N . ARG A 1 97 ? 9.797 15.344 -8.969 1 66.38 97 ARG A N 1
ATOM 780 C CA . ARG A 1 97 ? 10.359 16.172 -10.031 1 66.38 97 ARG A CA 1
ATOM 781 C C . ARG A 1 97 ? 9.68 17.531 -10.086 1 66.38 97 ARG A C 1
ATOM 783 O O . ARG A 1 97 ? 10.32 18.547 -10.344 1 66.38 97 ARG A O 1
ATOM 790 N N . ALA A 1 98 ? 8.422 17.531 -9.758 1 66.25 98 ALA A N 1
ATOM 791 C CA . ALA A 1 98 ? 7.676 18.781 -9.805 1 66.25 98 ALA A CA 1
ATOM 792 C C . ALA A 1 98 ? 8.047 19.703 -8.641 1 66.25 98 ALA A C 1
ATOM 794 O O . ALA A 1 98 ? 7.961 20.922 -8.742 1 66.25 98 ALA A O 1
ATOM 795 N N . HIS A 1 99 ? 8.32 19.141 -7.512 1 56.19 99 HIS A N 1
ATOM 796 C CA . HIS A 1 99 ? 8.672 19.953 -6.352 1 56.19 99 HIS A CA 1
ATOM 797 C C . HIS A 1 99 ? 10.18 20.172 -6.266 1 56.19 99 HIS A C 1
ATOM 799 O O . HIS A 1 99 ? 10.648 20.938 -5.426 1 56.19 99 HIS A O 1
ATOM 805 N N . ALA A 1 100 ? 10.953 19.375 -7.113 1 52.41 100 ALA A N 1
ATOM 806 C CA . ALA A 1 100 ? 12.398 19.625 -7.145 1 52.41 100 ALA A CA 1
ATOM 807 C C . ALA A 1 100 ? 12.727 20.812 -8.039 1 52.41 100 ALA A C 1
ATOM 809 O O . ALA A 1 100 ? 12.016 21.094 -9.016 1 52.41 100 ALA A O 1
ATOM 810 N N . MET B 1 1 ? -18.516 4.184 2.168 1 87.25 1 MET B N 1
ATOM 811 C CA . MET B 1 1 ? -17.469 3.346 2.727 1 87.25 1 MET B CA 1
ATOM 812 C C . MET B 1 1 ? -17.25 3.656 4.203 1 87.25 1 MET B C 1
ATOM 814 O O . MET B 1 1 ? -17.516 4.77 4.656 1 87.25 1 MET B O 1
ATOM 818 N N . LYS B 1 2 ? -16.984 2.654 5.039 1 93 2 LYS B N 1
ATOM 819 C CA . LYS B 1 2 ? -16.672 2.852 6.449 1 93 2 LYS B CA 1
ATOM 820 C C . LYS B 1 2 ? -15.25 3.363 6.629 1 93 2 LYS B C 1
ATOM 822 O O . LYS B 1 2 ? -14.289 2.654 6.32 1 93 2 LYS B O 1
ATOM 827 N N . VAL B 1 3 ? -15.172 4.621 7.07 1 96.88 3 VAL B N 1
ATOM 828 C CA . VAL B 1 3 ? -13.859 5.234 7.285 1 96.88 3 VAL B CA 1
ATOM 829 C C . VAL B 1 3 ? -13.578 5.34 8.781 1 96.88 3 VAL B C 1
ATOM 831 O O . VAL B 1 3 ? -14.383 5.898 9.531 1 96.88 3 VAL B O 1
ATOM 834 N N . ASN B 1 4 ? -12.547 4.773 9.242 1 97.94 4 ASN B N 1
ATOM 835 C CA . ASN B 1 4 ? -12.117 4.848 10.633 1 97.94 4 ASN B CA 1
ATOM 836 C C . ASN B 1 4 ? -10.82 5.633 10.773 1 97.94 4 ASN B C 1
ATOM 838 O O . ASN B 1 4 ? -9.812 5.293 10.148 1 97.94 4 ASN B O 1
ATOM 842 N N . VAL B 1 5 ? -10.836 6.652 11.57 1 98.06 5 VAL B N 1
ATOM 843 C CA . VAL B 1 5 ? -9.648 7.461 11.828 1 98.06 5 VAL B CA 1
ATOM 844 C C . VAL B 1 5 ? -9.109 7.152 13.219 1 98.06 5 VAL B C 1
ATOM 846 O O . VAL B 1 5 ? -9.836 7.219 14.203 1 98.06 5 VAL B O 1
ATOM 849 N N . HIS B 1 6 ? -7.848 6.777 13.242 1 98.06 6 HIS B N 1
ATOM 850 C CA . HIS B 1 6 ? -7.203 6.391 14.484 1 98.06 6 HIS B CA 1
ATOM 851 C C . HIS B 1 6 ? -6.043 7.328 14.82 1 98.06 6 HIS B C 1
ATOM 853 O O . HIS B 1 6 ? -5.043 7.359 14.102 1 98.06 6 HIS B O 1
ATOM 859 N N . ALA B 1 7 ? -6.184 8.07 15.852 1 96.69 7 ALA B N 1
ATOM 860 C CA . ALA B 1 7 ? -5.082 8.883 16.359 1 96.69 7 ALA B CA 1
ATOM 861 C C . ALA B 1 7 ? -4.266 8.109 17.391 1 96.69 7 ALA B C 1
ATOM 863 O O . ALA B 1 7 ? -4.816 7.574 18.359 1 96.69 7 ALA B O 1
ATOM 864 N N . VAL B 1 8 ? -3.045 8.062 17.188 1 94.81 8 VAL B N 1
ATOM 865 C CA . VAL B 1 8 ? -2.189 7.293 18.078 1 94.81 8 VAL B CA 1
ATOM 866 C C . VAL B 1 8 ? -1.407 8.242 18.984 1 94.81 8 VAL B C 1
ATOM 868 O O . VAL B 1 8 ? -0.568 9.008 18.516 1 94.81 8 VAL B O 1
ATOM 871 N N . ASN B 1 9 ? -1.656 8.32 20.266 1 92.38 9 ASN B N 1
ATOM 872 C CA . ASN B 1 9 ? -0.914 9.008 21.312 1 92.38 9 ASN B CA 1
ATOM 873 C C . ASN B 1 9 ? -1.055 10.523 21.203 1 92.38 9 ASN B C 1
ATOM 875 O O . ASN B 1 9 ? -0.102 11.266 21.453 1 92.38 9 ASN B O 1
ATOM 879 N N . PHE B 1 10 ? -2.082 11.117 20.578 1 92.75 10 PHE B N 1
ATOM 880 C CA . PHE B 1 10 ? -2.375 12.547 20.594 1 92.75 10 PHE B CA 1
ATOM 881 C C . PHE B 1 10 ? -3.875 12.789 20.484 1 92.75 10 PHE B C 1
ATOM 883 O O . PHE B 1 10 ? -4.633 11.883 20.125 1 92.75 10 PHE B O 1
ATOM 890 N N . ASN B 1 11 ? -4.293 13.922 20.844 1 93.31 11 ASN B N 1
ATOM 891 C CA . ASN B 1 11 ? -5.695 14.312 20.734 1 93.31 11 ASN B CA 1
ATOM 892 C C . ASN B 1 11 ? -6.012 14.898 19.375 1 93.31 11 ASN B C 1
ATOM 894 O O . ASN B 1 11 ? -5.469 15.938 19 1 93.31 11 ASN B O 1
ATOM 898 N N . ILE B 1 12 ? -6.945 14.156 18.75 1 92.94 12 ILE B N 1
ATOM 899 C CA . ILE B 1 12 ? -7.297 14.594 17.391 1 92.94 12 ILE B CA 1
ATOM 900 C C . ILE B 1 12 ? -8.539 15.477 17.453 1 92.94 12 ILE B C 1
ATOM 902 O O . ILE B 1 12 ? -9.453 15.227 18.234 1 92.94 12 ILE B O 1
ATOM 906 N N . ASP B 1 13 ? -8.477 16.594 16.625 1 93.31 13 ASP B N 1
ATOM 907 C CA . ASP B 1 13 ? -9.625 17.484 16.625 1 93.31 13 ASP B CA 1
ATOM 908 C C . ASP B 1 13 ? -10.641 17.094 15.562 1 93.31 13 ASP B C 1
ATOM 910 O O . ASP B 1 13 ? -10.336 16.297 14.664 1 93.31 13 ASP B O 1
ATOM 914 N N . LYS B 1 14 ? -11.773 17.672 15.75 1 96.06 14 LYS B N 1
ATOM 915 C CA . LYS B 1 14 ? -12.914 17.344 14.898 1 96.06 14 LYS B CA 1
ATOM 916 C C . LYS B 1 14 ? -12.656 17.781 13.453 1 96.06 14 LYS B C 1
ATOM 918 O O . LYS B 1 14 ? -13.086 17.109 12.516 1 96.06 14 LYS B O 1
ATOM 923 N N . LYS B 1 15 ? -12.016 18.859 13.312 1 97.31 15 LYS B N 1
ATOM 924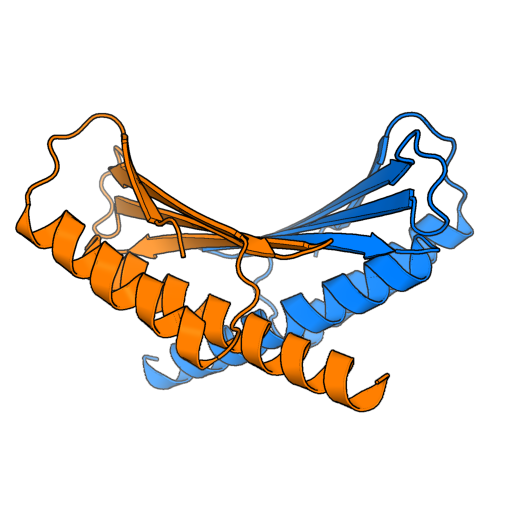 C CA . LYS B 1 15 ? -11.742 19.375 11.977 1 97.31 15 LYS B CA 1
ATOM 925 C C . LYS B 1 15 ? -10.875 18.406 11.172 1 97.31 15 LYS B C 1
ATOM 927 O O . LYS B 1 15 ? -11.141 18.156 10 1 97.31 15 LYS B O 1
ATOM 932 N N . LEU B 1 16 ? -9.812 17.828 11.789 1 97.69 16 LEU B N 1
ATOM 933 C CA . LEU B 1 16 ? -8.914 16.875 11.133 1 97.69 16 LEU B CA 1
ATOM 934 C C . LEU B 1 16 ? -9.648 15.586 10.789 1 97.69 16 LEU B C 1
ATOM 936 O O . LEU B 1 16 ? -9.438 15.016 9.719 1 97.69 16 LEU B O 1
ATOM 940 N N . VAL B 1 17 ? -10.492 15.164 11.672 1 97.5 17 VAL B N 1
ATOM 941 C CA . VAL B 1 17 ? -11.281 13.961 11.438 1 97.5 17 VAL B CA 1
ATOM 942 C C . VAL B 1 17 ? -12.195 14.172 10.227 1 97.5 17 VAL B C 1
ATOM 944 O O . VAL B 1 17 ? -12.258 13.32 9.336 1 97.5 17 VAL B O 1
ATOM 947 N N . SER B 1 18 ? -12.875 15.297 10.211 1 97.94 18 SER B N 1
ATOM 948 C CA . SER B 1 18 ? -13.797 15.602 9.117 1 97.94 18 SER B CA 1
ATOM 949 C C . SER B 1 18 ? -13.055 15.727 7.789 1 97.94 18 SER B C 1
ATOM 951 O O . SER B 1 18 ? -13.531 15.242 6.758 1 97.94 18 SER B O 1
ATOM 953 N N . PHE B 1 19 ? -11.906 16.344 7.844 1 98.44 19 PHE B N 1
ATOM 954 C CA . PHE B 1 19 ? -11.07 16.484 6.656 1 98.44 19 PHE B CA 1
ATOM 955 C C . PHE B 1 19 ? -10.695 15.125 6.094 1 98.44 19 PHE B C 1
ATOM 957 O O . PHE B 1 19 ? -10.844 14.875 4.898 1 98.44 19 PHE B O 1
ATOM 964 N N . THR B 1 20 ? -10.188 14.25 6.953 1 98.56 20 THR B N 1
ATOM 965 C CA . THR B 1 20 ? -9.75 12.914 6.57 1 98.56 20 THR B CA 1
ATOM 966 C C . THR B 1 20 ? -10.914 12.109 6 1 98.56 20 THR B C 1
ATOM 968 O O . THR B 1 20 ? -10.781 11.469 4.953 1 98.56 20 THR B O 1
ATOM 971 N N . ASP B 1 21 ? -12.031 12.242 6.691 1 97.75 21 ASP B N 1
ATOM 972 C CA . ASP B 1 21 ? -13.234 11.523 6.254 1 97.75 21 ASP B CA 1
ATOM 973 C C . ASP B 1 21 ? -13.648 11.961 4.852 1 97.75 21 ASP B C 1
ATOM 975 O O . ASP B 1 21 ? -13.906 11.125 3.986 1 97.75 21 ASP B O 1
ATOM 979 N N . GLU B 1 22 ? -13.672 13.211 4.645 1 97.69 22 GLU B N 1
ATOM 980 C CA . GLU B 1 22 ? -14.086 13.766 3.357 1 97.69 22 GLU B CA 1
ATOM 981 C C . GLU B 1 22 ? -13.133 13.344 2.246 1 97.69 22 GLU B C 1
ATOM 983 O O . GLU B 1 22 ? -13.562 12.914 1.176 1 97.69 22 GLU B O 1
ATOM 988 N N . LYS B 1 23 ? -11.852 13.453 2.523 1 98.06 23 LYS B N 1
ATOM 989 C CA . LYS B 1 23 ? -10.844 13.125 1.519 1 98.06 23 LYS B CA 1
ATOM 990 C C . LYS B 1 23 ? -10.867 11.641 1.177 1 98.06 23 LYS B C 1
ATOM 992 O O . LYS B 1 23 ? -10.828 11.266 0.002 1 98.06 23 LYS B O 1
ATOM 997 N N . VAL B 1 24 ? -10.945 10.812 2.146 1 98.31 24 VAL B N 1
ATOM 998 C CA . VAL B 1 24 ? -10.898 9.367 1.949 1 98.31 24 VAL B CA 1
ATOM 999 C C . VAL B 1 24 ? -12.172 8.898 1.241 1 98.31 24 VAL B C 1
ATOM 1001 O O . VAL B 1 24 ? -12.125 8.031 0.371 1 98.31 24 VAL B O 1
ATOM 1004 N N . ASN B 1 25 ? -13.281 9.562 1.543 1 97.31 25 ASN B N 1
ATOM 1005 C CA . ASN B 1 25 ? -14.555 9.188 0.937 1 97.31 25 ASN B CA 1
ATOM 1006 C C . ASN B 1 25 ? -14.57 9.477 -0.561 1 97.31 25 ASN B C 1
ATOM 1008 O O . ASN B 1 25 ? -15.312 8.844 -1.312 1 97.31 25 ASN B O 1
ATOM 1012 N N . LYS B 1 26 ? -13.789 10.367 -0.952 1 96.75 26 LYS B N 1
ATOM 1013 C CA . LYS B 1 26 ? -13.703 10.688 -2.373 1 96.75 26 LYS B CA 1
ATOM 1014 C C . LYS B 1 26 ? -13.211 9.492 -3.182 1 96.75 26 LYS B C 1
ATOM 1016 O O . LYS B 1 26 ? -13.453 9.406 -4.387 1 96.75 26 LYS B O 1
ATOM 1021 N N . LEU B 1 27 ? -12.531 8.602 -2.572 1 97.5 27 LEU B N 1
ATOM 1022 C CA . LEU B 1 27 ? -12 7.426 -3.254 1 97.5 27 LEU B CA 1
ATOM 1023 C C . LEU B 1 27 ? -13.125 6.562 -3.809 1 97.5 27 LEU B C 1
ATOM 1025 O O . LEU B 1 27 ? -12.922 5.809 -4.762 1 97.5 27 LEU B O 1
ATOM 1029 N N . GLU B 1 28 ? -14.281 6.691 -3.266 1 95.5 28 GLU B N 1
ATOM 1030 C CA . GLU B 1 28 ? -15.438 5.914 -3.707 1 95.5 28 GLU B CA 1
ATOM 1031 C C . GLU B 1 28 ? -15.82 6.262 -5.141 1 95.5 28 GLU B C 1
ATOM 1033 O O . GLU B 1 28 ? -16.438 5.453 -5.84 1 95.5 28 GLU B O 1
ATOM 1038 N N . LYS B 1 29 ? -15.5 7.418 -5.5 1 94.94 29 LYS B N 1
ATOM 1039 C CA . LYS B 1 29 ? -15.797 7.855 -6.859 1 94.94 29 LYS B CA 1
ATOM 1040 C C . LYS B 1 29 ? -14.984 7.066 -7.883 1 94.94 29 LYS B C 1
ATOM 1042 O O . LYS B 1 29 ? -15.398 6.914 -9.031 1 94.94 29 LYS B O 1
ATOM 1047 N N . PHE B 1 30 ? -13.875 6.574 -7.457 1 93.62 30 PHE B N 1
ATOM 1048 C CA . PHE B 1 30 ? -12.953 5.902 -8.367 1 93.62 30 PHE B CA 1
ATOM 1049 C C . PHE B 1 30 ? -13.125 4.391 -8.297 1 93.62 30 PHE B C 1
ATOM 1051 O O . PHE B 1 30 ? -12.836 3.68 -9.258 1 93.62 30 PHE B O 1
ATOM 1058 N N . TYR B 1 31 ? -13.531 3.953 -7.109 1 93.69 31 TYR B N 1
ATOM 1059 C CA . TYR B 1 31 ? -13.781 2.535 -6.875 1 93.69 31 TYR B CA 1
ATOM 1060 C C . TYR B 1 31 ? -14.898 2.344 -5.852 1 93.69 31 TYR B C 1
ATOM 1062 O O . TYR B 1 31 ? -14.727 2.65 -4.672 1 93.69 31 TYR B O 1
ATOM 1070 N N . ASP B 1 32 ? -15.938 1.763 -6.301 1 93.69 32 ASP B N 1
ATOM 1071 C CA . ASP B 1 32 ? -17.141 1.746 -5.477 1 93.69 32 ASP B CA 1
ATOM 1072 C C . ASP B 1 32 ? -17.266 0.431 -4.707 1 93.69 32 ASP B C 1
ATOM 1074 O O . ASP B 1 32 ? -18.312 0.137 -4.133 1 93.69 32 ASP B O 1
ATOM 1078 N N . LYS B 1 33 ? -16.266 -0.387 -4.645 1 94.44 33 LYS B N 1
ATOM 1079 C CA . LYS B 1 33 ? -16.344 -1.667 -3.947 1 94.44 33 LYS B CA 1
ATOM 1080 C C . LYS B 1 33 ? -15.414 -1.684 -2.736 1 94.44 33 LYS B C 1
ATOM 1082 O O . LYS B 1 33 ? -14.961 -2.748 -2.307 1 94.44 33 LYS B O 1
ATOM 1087 N N . ILE B 1 34 ? -15.055 -0.549 -2.273 1 96.38 34 ILE B N 1
ATOM 1088 C CA . ILE B 1 34 ? -14.227 -0.471 -1.079 1 96.38 34 ILE B CA 1
ATOM 1089 C C . ILE B 1 34 ? -15.008 -0.981 0.13 1 96.38 34 ILE B C 1
ATOM 1091 O O . ILE B 1 34 ? -16.1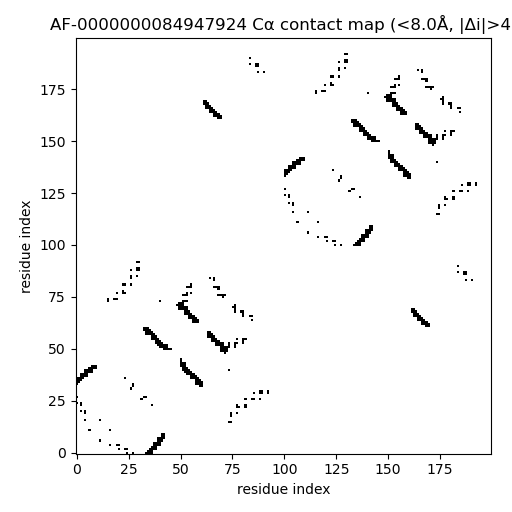41 -0.559 0.366 1 96.38 34 ILE B O 1
ATOM 1095 N N . VAL B 1 35 ? -14.438 -1.87 0.863 1 96.75 35 VAL B N 1
ATOM 1096 C CA . VAL B 1 35 ? -15.07 -2.467 2.033 1 96.75 35 VAL B CA 1
ATOM 1097 C C . VAL B 1 35 ? -14.852 -1.572 3.252 1 96.75 35 VAL B C 1
ATOM 1099 O O . VAL B 1 35 ? -15.789 -1.301 4.004 1 96.75 35 VAL B O 1
ATOM 1102 N N . SER B 1 36 ? -13.648 -1.167 3.477 1 97.5 36 SER B N 1
ATOM 1103 C CA . SER B 1 36 ? -13.336 -0.299 4.609 1 97.5 36 SER B CA 1
ATOM 1104 C C . SER B 1 36 ? -12.055 0.493 4.359 1 97.5 36 SER B C 1
ATOM 1106 O O . SER B 1 36 ? -11.25 0.129 3.498 1 97.5 36 SER B O 1
ATOM 1108 N N . ALA B 1 37 ? -11.984 1.543 5.055 1 98.12 37 ALA B N 1
ATOM 1109 C CA . ALA B 1 37 ? -10.789 2.375 5.062 1 98.12 37 ALA B CA 1
ATOM 1110 C C . ALA B 1 37 ? -10.375 2.723 6.492 1 98.12 37 ALA B C 1
ATOM 1112 O O . ALA B 1 37 ? -11.195 3.164 7.293 1 98.12 37 ALA B O 1
ATOM 1113 N N . ASP B 1 38 ? -9.172 2.455 6.887 1 98.56 38 ASP B N 1
ATOM 1114 C CA . ASP B 1 38 ? -8.594 2.803 8.18 1 98.56 38 ASP B CA 1
ATOM 1115 C C . ASP B 1 38 ? -7.414 3.758 8.023 1 98.56 38 ASP B C 1
ATOM 1117 O O . ASP B 1 38 ? -6.504 3.498 7.234 1 98.56 38 ASP B O 1
ATOM 1121 N N . VAL B 1 39 ? -7.469 4.816 8.719 1 98.81 39 VAL B N 1
ATOM 1122 C CA . VAL B 1 39 ? -6.387 5.797 8.68 1 98.81 39 VAL B CA 1
ATOM 1123 C C . VAL B 1 39 ? -5.766 5.934 10.07 1 98.81 39 VAL B C 1
ATOM 1125 O O . VAL B 1 39 ? -6.445 6.301 11.031 1 98.81 39 VAL B O 1
ATOM 1128 N N . PHE B 1 40 ? -4.453 5.641 10.203 1 98.69 40 PHE B N 1
ATOM 1129 C CA . PHE B 1 40 ? -3.703 5.781 11.453 1 98.69 40 PHE B CA 1
ATOM 1130 C C . PHE B 1 40 ? -2.793 7 11.398 1 98.69 40 PHE B C 1
ATOM 1132 O O . PHE B 1 40 ? -2.047 7.188 10.438 1 98.69 40 PHE B O 1
ATOM 1139 N N . MET B 1 41 ? -2.926 7.777 12.438 1 98.56 41 MET B N 1
ATOM 1140 C CA . MET B 1 41 ? -2.125 9 12.516 1 98.56 41 MET B CA 1
ATOM 1141 C C . MET B 1 41 ? -1.278 9.016 13.781 1 98.56 41 MET B C 1
ATOM 1143 O O . MET B 1 41 ? -1.763 8.664 14.859 1 98.56 41 MET B O 1
ATOM 1147 N N . ARG B 1 42 ? -0.068 9.375 13.602 1 97.75 42 ARG B N 1
ATOM 1148 C CA . ARG B 1 42 ? 0.781 9.492 14.781 1 97.75 42 ARG B CA 1
ATOM 1149 C C . ARG B 1 42 ? 1.86 10.547 14.586 1 97.75 42 ARG B C 1
ATOM 1151 O O . ARG B 1 42 ? 2.18 10.906 13.445 1 97.75 42 ARG B O 1
ATOM 1158 N N . VAL B 1 43 ? 2.375 10.977 15.695 1 96.69 43 VAL B N 1
ATOM 1159 C CA . VAL B 1 43 ? 3.492 11.914 15.695 1 96.69 43 VAL B CA 1
ATOM 1160 C C . VAL B 1 43 ? 4.777 11.188 16.094 1 96.69 43 VAL B C 1
ATOM 1162 O O . VAL B 1 43 ? 4.828 10.531 17.141 1 96.69 43 VAL B O 1
ATOM 1165 N N . GLU B 1 44 ? 5.715 11.258 15.156 1 95 44 GLU B N 1
ATOM 1166 C CA . GLU B 1 44 ? 7.016 10.68 15.484 1 95 44 GLU B CA 1
ATOM 1167 C C . GLU B 1 44 ? 7.84 11.641 16.344 1 95 44 GLU B C 1
ATOM 1169 O O . GLU B 1 44 ? 7.859 12.844 16.094 1 95 44 GLU B O 1
ATOM 1174 N N . GLN B 1 45 ? 8.422 10.992 17.422 1 93.19 45 GLN B N 1
ATOM 1175 C CA . GLN B 1 45 ? 9.281 11.789 18.281 1 93.19 45 GLN B CA 1
ATOM 1176 C C . GLN B 1 45 ? 10.664 11.984 17.672 1 93.19 45 GLN B C 1
ATOM 1178 O O . GLN B 1 45 ? 11.609 11.266 18.016 1 93.19 45 GLN B O 1
ATOM 1183 N N . THR B 1 46 ? 10.766 12.844 16.797 1 92.25 46 THR B N 1
ATOM 1184 C CA . THR B 1 46 ? 12.016 13.164 16.109 1 92.25 46 THR B CA 1
ATOM 1185 C C . THR B 1 46 ? 12.195 14.68 15.984 1 92.25 46 THR B C 1
ATOM 1187 O O . THR B 1 46 ? 11.234 15.438 16.156 1 92.25 46 THR B O 1
ATOM 1190 N N . SER B 1 47 ? 13.43 15.133 15.859 1 91.69 47 SER B N 1
ATOM 1191 C CA . SER B 1 47 ? 13.734 16.547 15.703 1 91.69 47 SER B CA 1
ATOM 1192 C C . SER B 1 47 ? 13.414 17.031 14.289 1 91.69 47 SER B C 1
ATOM 1194 O O . SER B 1 47 ? 13.406 18.234 14.023 1 91.69 47 SER B O 1
ATOM 1196 N N . GLU B 1 48 ? 12.945 16.141 13.484 1 90.62 48 GLU B N 1
ATOM 1197 C CA . GLU B 1 48 ? 12.672 16.469 12.094 1 90.62 48 GLU B CA 1
ATOM 1198 C C . GLU B 1 48 ? 11.367 17.25 11.969 1 90.62 48 GLU B C 1
ATOM 1200 O O . GLU B 1 48 ? 10.438 17.062 12.758 1 90.62 48 GLU B O 1
ATOM 1205 N N . LYS B 1 49 ? 11.375 18.141 10.969 1 92 49 LYS B N 1
ATOM 1206 C CA . LYS B 1 49 ? 10.172 18.922 10.68 1 92 49 LYS B CA 1
ATOM 1207 C C . LYS B 1 49 ? 9.039 18.016 10.211 1 92 49 LYS B C 1
ATOM 1209 O O . LYS B 1 49 ? 7.879 18.219 10.578 1 92 49 LYS B O 1
ATOM 1214 N N . GLU B 1 50 ? 9.43 17.109 9.367 1 94.06 50 GLU B N 1
ATOM 1215 C CA . GLU B 1 50 ? 8.469 16.094 8.93 1 94.06 50 GLU B CA 1
ATOM 1216 C C . GLU B 1 50 ? 8.344 14.969 9.945 1 94.06 50 GLU B C 1
ATOM 1218 O O . GLU B 1 50 ? 9.125 14.016 9.922 1 94.06 50 GLU B O 1
ATOM 1223 N N . ASN B 1 51 ? 7.32 15.109 10.852 1 96.44 51 ASN B N 1
ATOM 1224 C CA . ASN B 1 51 ? 7.211 14.102 11.898 1 96.44 51 ASN B CA 1
ATOM 1225 C C . ASN B 1 51 ? 5.77 13.633 12.07 1 96.44 51 ASN B C 1
ATOM 1227 O O . ASN B 1 51 ? 5.441 12.977 13.062 1 96.44 51 ASN B O 1
ATOM 1231 N N . LYS B 1 52 ? 4.867 14.055 11.086 1 97.38 52 LYS B N 1
ATOM 1232 C CA . LYS B 1 52 ? 3.502 13.539 11.07 1 97.38 52 LYS B CA 1
ATOM 1233 C C . LYS B 1 52 ? 3.385 12.32 10.164 1 97.38 52 LYS B C 1
ATOM 1235 O O . LYS B 1 52 ? 3.621 12.414 8.953 1 97.38 52 LYS B O 1
ATOM 1240 N N . VAL B 1 53 ? 3.045 11.234 10.75 1 97.88 53 VAL B N 1
ATOM 1241 C CA . VAL B 1 53 ? 2.936 10 9.984 1 97.88 53 VAL B CA 1
ATOM 1242 C C . VAL B 1 53 ? 1.465 9.648 9.766 1 97.88 53 VAL B C 1
ATOM 1244 O O . VAL B 1 53 ? 0.681 9.625 10.719 1 97.88 53 VAL B O 1
ATOM 1247 N N . VAL B 1 54 ? 1.125 9.422 8.508 1 98.62 54 VAL B N 1
ATOM 1248 C CA . VAL B 1 54 ? -0.212 8.961 8.148 1 98.62 54 VAL B CA 1
ATOM 1249 C C . VAL B 1 54 ? -0.122 7.609 7.449 1 98.62 54 VAL B C 1
ATOM 1251 O O . VAL B 1 54 ? 0.6 7.457 6.461 1 98.62 54 VAL B O 1
ATOM 1254 N N . GLU B 1 55 ? -0.759 6.625 7.988 1 98.69 55 GLU B N 1
ATOM 1255 C CA . GLU B 1 55 ? -0.918 5.316 7.359 1 98.69 55 GLU B CA 1
ATOM 1256 C C . GLU B 1 55 ? -2.369 5.074 6.949 1 98.69 55 GLU B C 1
ATOM 1258 O O . GLU B 1 55 ? -3.252 4.98 7.805 1 98.69 55 GLU B O 1
ATOM 1263 N N . ALA B 1 56 ? -2.58 4.973 5.664 1 98.75 56 ALA B N 1
ATOM 1264 C CA . ALA B 1 56 ? -3.926 4.742 5.148 1 98.75 56 ALA B CA 1
ATOM 1265 C C . ALA B 1 56 ? -4.055 3.34 4.562 1 98.75 56 ALA B C 1
ATOM 1267 O O . ALA B 1 56 ? -3.289 2.957 3.674 1 98.75 56 ALA B O 1
ATOM 1268 N N . LYS B 1 57 ? -5.012 2.596 5.125 1 98.56 57 LYS B N 1
ATOM 1269 C CA . LYS B 1 57 ? -5.277 1.228 4.688 1 98.56 57 LYS B CA 1
ATOM 1270 C C . LYS B 1 57 ? -6.676 1.101 4.09 1 98.56 57 LYS B C 1
ATOM 1272 O O . LYS B 1 57 ? -7.66 1.479 4.723 1 98.56 57 LYS B O 1
ATOM 1277 N N . ILE B 1 58 ? -6.68 0.551 2.865 1 98 58 ILE B N 1
ATOM 1278 C CA . ILE B 1 58 ? -7.977 0.327 2.24 1 98 58 ILE B CA 1
ATOM 1279 C C . ILE B 1 58 ? -8.148 -1.157 1.927 1 98 58 ILE B C 1
ATOM 1281 O O . ILE B 1 58 ? -7.211 -1.818 1.482 1 98 58 ILE B O 1
ATOM 1285 N N . LEU B 1 59 ? -9.344 -1.612 2.264 1 97.31 59 LEU B N 1
ATOM 1286 C CA . LEU B 1 59 ? -9.711 -2.994 1.978 1 97.31 59 LEU B CA 1
ATOM 1287 C C . LEU B 1 59 ? -10.719 -3.064 0.836 1 97.31 59 LEU B C 1
ATOM 1289 O O . LEU B 1 59 ? -11.75 -2.389 0.873 1 97.31 59 LEU B O 1
ATOM 1293 N N . VAL B 1 60 ? -10.312 -3.816 -0.209 1 95.06 60 VAL B N 1
ATOM 1294 C CA . VAL B 1 60 ? -11.227 -4.113 -1.307 1 95.06 60 VAL B CA 1
ATOM 1295 C C . VAL B 1 60 ? -11.398 -5.625 -1.438 1 95.06 60 VAL B C 1
ATOM 1297 O O . VAL B 1 60 ? -10.648 -6.398 -0.829 1 95.06 60 VAL B O 1
ATOM 1300 N N . PRO B 1 61 ? -12.453 -6.051 -2.113 1 91.44 61 PRO B N 1
ATOM 1301 C CA . PRO B 1 61 ? -12.625 -7.496 -2.2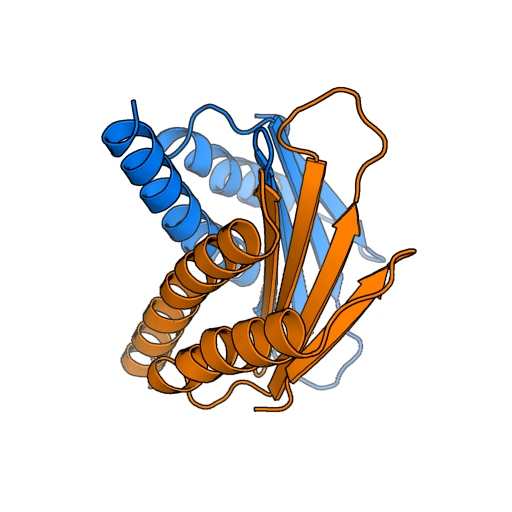44 1 91.44 61 PRO B CA 1
ATOM 1302 C C . PRO B 1 61 ? -11.383 -8.195 -2.787 1 91.44 61 PRO B C 1
ATOM 1304 O O . PRO B 1 61 ? -10.977 -7.945 -3.928 1 91.44 61 PRO B O 1
ATOM 1307 N N . GLY B 1 62 ? -10.719 -9 -1.95 1 87.12 62 GLY B N 1
ATOM 1308 C CA . GLY B 1 62 ? -9.609 -9.828 -2.398 1 87.12 62 GLY B CA 1
ATOM 1309 C C . GLY B 1 62 ? -8.258 -9.148 -2.26 1 87.12 62 GLY B C 1
ATOM 1310 O O . GLY B 1 62 ? -7.219 -9.797 -2.363 1 87.12 62 GLY B O 1
ATOM 1311 N N . ASP B 1 63 ? -8.344 -7.789 -2.09 1 94.25 63 ASP B N 1
ATOM 1312 C CA . ASP B 1 63 ? -7.074 -7.062 -2.057 1 94.25 63 ASP B CA 1
ATOM 1313 C C . ASP B 1 63 ? -7.035 -6.082 -0.884 1 94.25 63 ASP B C 1
ATOM 1315 O O . ASP B 1 63 ? -8.07 -5.773 -0.292 1 94.25 63 ASP B O 1
ATOM 1319 N N . GLU B 1 64 ? -5.828 -5.688 -0.585 1 97.5 64 GLU B N 1
ATOM 1320 C CA . GLU B 1 64 ? -5.57 -4.652 0.409 1 97.5 64 GLU B CA 1
ATOM 1321 C C . GLU B 1 64 ? -4.438 -3.73 -0.034 1 97.5 64 GLU B C 1
ATOM 1323 O O . GLU B 1 64 ? -3.43 -4.191 -0.575 1 97.5 64 GLU B O 1
ATOM 1328 N N . PHE B 1 65 ? -4.641 -2.445 0.213 1 98.06 6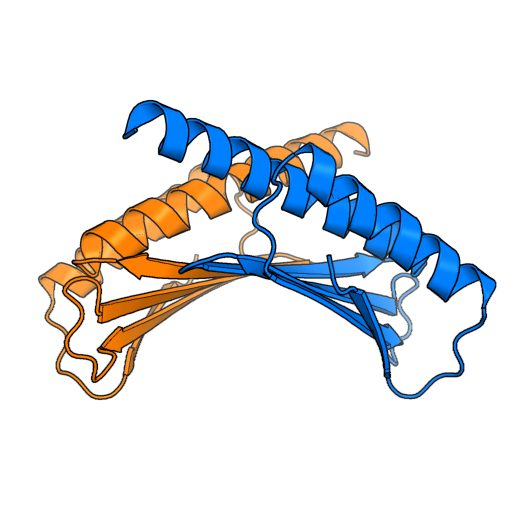5 PHE B N 1
ATOM 1329 C CA . PHE B 1 65 ? -3.613 -1.456 -0.095 1 98.06 65 PHE B CA 1
ATOM 1330 C C . PHE B 1 65 ? -3.285 -0.617 1.135 1 98.06 65 PHE B C 1
ATOM 1332 O O . PHE B 1 65 ? -4.184 -0.198 1.865 1 98.06 65 PHE B O 1
ATOM 1339 N N . VAL B 1 66 ? -1.986 -0.406 1.327 1 98.44 66 VAL B N 1
ATOM 1340 C CA . VAL B 1 66 ? -1.538 0.427 2.439 1 98.44 66 VAL B CA 1
ATOM 1341 C C . VAL B 1 66 ? -0.521 1.45 1.941 1 98.44 66 VAL B C 1
ATOM 1343 O O . VAL B 1 66 ? 0.399 1.108 1.193 1 98.44 66 VAL B O 1
ATOM 1346 N N . VAL B 1 67 ? -0.749 2.633 2.275 1 98.25 67 VAL B N 1
ATOM 1347 C CA . VAL B 1 67 ? 0.178 3.721 1.976 1 98.25 67 VAL B CA 1
ATOM 1348 C C . VAL B 1 67 ? 0.59 4.422 3.268 1 98.25 67 VAL B C 1
ATOM 1350 O O . VAL B 1 67 ? -0.26 4.773 4.09 1 98.25 67 VAL B O 1
ATOM 1353 N N . LYS B 1 68 ? 1.875 4.602 3.461 1 98.06 68 LYS B N 1
ATOM 1354 C CA . LYS B 1 68 ? 2.402 5.336 4.605 1 98.06 68 LYS B CA 1
ATOM 1355 C C . LYS B 1 68 ? 3.191 6.562 4.152 1 98.06 68 LYS B C 1
ATOM 1357 O O . LYS B 1 68 ? 4.094 6.457 3.32 1 98.06 68 LYS B O 1
ATOM 1362 N N . LYS B 1 69 ? 2.811 7.699 4.711 1 96.81 69 LYS B N 1
ATOM 1363 C CA . LYS B 1 69 ? 3.445 8.969 4.379 1 96.81 69 LYS B CA 1
ATOM 1364 C C . LYS B 1 69 ? 3.914 9.695 5.637 1 96.81 69 LYS B C 1
ATOM 1366 O O . LYS B 1 69 ? 3.211 9.711 6.648 1 96.81 69 LYS B O 1
ATOM 1371 N N . THR B 1 70 ? 5.066 10.234 5.562 1 96.75 70 THR B N 1
ATOM 1372 C CA . THR B 1 70 ? 5.57 11.125 6.598 1 96.75 70 THR B CA 1
ATOM 1373 C C . THR B 1 70 ? 5.66 12.555 6.078 1 96.75 70 THR B C 1
ATOM 1375 O O . THR B 1 70 ? 6.348 12.828 5.09 1 96.75 70 THR B O 1
ATOM 1378 N N . CYS B 1 71 ? 4.906 13.391 6.77 1 96.44 71 CYS B N 1
ATOM 1379 C CA . CYS B 1 71 ? 4.77 14.75 6.262 1 96.44 71 CYS B CA 1
ATOM 1380 C C . CYS B 1 71 ? 4.863 15.766 7.395 1 96.44 71 CYS B C 1
ATOM 1382 O O . CYS B 1 71 ? 5.082 15.398 8.547 1 96.44 71 CYS B O 1
ATOM 1384 N N . LYS B 1 72 ? 4.797 17.062 7.008 1 96.62 72 LYS B N 1
ATOM 1385 C CA . LYS B 1 72 ? 4.855 18.156 7.973 1 96.62 72 LYS B CA 1
ATOM 1386 C C . LYS B 1 72 ? 3.514 18.359 8.664 1 96.62 72 LYS B C 1
ATOM 1388 O O . LYS B 1 72 ? 3.451 18.922 9.766 1 96.62 72 LYS B O 1
ATOM 1393 N N . SER B 1 73 ? 2.412 17.906 8.031 1 97.5 73 SER B N 1
ATOM 1394 C CA . SER B 1 73 ? 1.072 17.984 8.602 1 97.5 73 SER B CA 1
ATOM 1395 C C . SER B 1 73 ? 0.254 16.734 8.273 1 97.5 73 SER B C 1
ATOM 1397 O O . SER B 1 73 ? 0.507 16.062 7.27 1 97.5 73 SER B O 1
ATOM 1399 N N . PHE B 1 74 ? -0.663 16.453 9.141 1 98 74 PHE B N 1
ATOM 1400 C CA . PHE B 1 74 ? -1.536 15.312 8.891 1 98 74 PHE B CA 1
ATOM 1401 C C . PHE B 1 74 ? -2.346 15.523 7.613 1 98 74 PHE B C 1
ATOM 1403 O O . PHE B 1 74 ? -2.557 14.586 6.84 1 98 74 PHE B O 1
ATOM 1410 N N . GLU B 1 75 ? -2.777 16.797 7.387 1 98.12 75 GLU B N 1
ATOM 1411 C CA . GLU B 1 75 ? -3.562 17.109 6.195 1 98.12 75 GLU B CA 1
ATOM 1412 C C . GLU B 1 75 ? -2.787 16.797 4.922 1 98.12 75 GLU B C 1
ATOM 1414 O O . GLU B 1 75 ? -3.334 16.203 3.992 1 98.12 75 GLU B O 1
ATOM 1419 N N . GLU B 1 76 ? -1.537 17.141 4.949 1 97.44 76 GLU B N 1
ATOM 1420 C CA . GLU B 1 76 ? -0.683 16.828 3.807 1 97.44 76 GLU B CA 1
ATOM 1421 C C . GLU B 1 76 ? -0.54 15.32 3.617 1 97.44 76 GLU B C 1
ATOM 1423 O O . GLU B 1 76 ? -0.64 14.82 2.496 1 97.44 76 GLU B O 1
ATOM 1428 N N . GLY B 1 77 ? -0.337 14.586 4.75 1 97.5 77 GLY B N 1
ATOM 1429 C CA . GLY B 1 77 ? -0.221 13.133 4.707 1 97.5 77 GLY B CA 1
ATOM 1430 C C . GLY B 1 77 ? -1.464 12.453 4.164 1 97.5 77 GLY B C 1
ATOM 1431 O O . GLY B 1 77 ? -1.367 11.531 3.35 1 97.5 77 GLY B O 1
ATOM 1432 N N . VAL B 1 78 ? -2.559 12.984 4.527 1 98.31 78 VAL B N 1
ATOM 1433 C CA . VAL B 1 78 ? -3.83 12.438 4.066 1 98.31 78 VAL B CA 1
ATOM 1434 C C . VAL B 1 78 ? -3.984 12.68 2.566 1 98.31 78 VAL B C 1
ATOM 1436 O O . VAL B 1 78 ? -4.312 11.766 1.812 1 98.31 78 VAL B O 1
ATOM 1439 N N . ASP B 1 79 ? -3.713 13.875 2.168 1 97.69 79 ASP B N 1
ATOM 1440 C CA . ASP B 1 79 ? -3.85 14.227 0.758 1 97.69 79 ASP B CA 1
ATOM 1441 C C . ASP B 1 79 ? -2.959 13.352 -0.118 1 97.69 79 ASP B C 1
ATOM 1443 O O . ASP B 1 79 ? -3.418 12.797 -1.118 1 97.69 79 ASP B O 1
ATOM 1447 N N . LEU B 1 80 ? -1.767 13.203 0.298 1 96.12 80 LEU B N 1
ATOM 1448 C CA . LEU B 1 80 ? -0.814 12.422 -0.482 1 96.12 80 LEU B CA 1
ATOM 1449 C C . LEU B 1 80 ? -1.199 10.945 -0.487 1 96.12 80 LEU B C 1
ATOM 1451 O O . LEU B 1 80 ? -1.061 10.266 -1.508 1 96.12 80 LEU B O 1
ATOM 1455 N N . SER B 1 81 ? -1.638 10.469 0.643 1 97.75 81 SER B N 1
ATOM 1456 C CA . SER B 1 81 ? -2.053 9.07 0.74 1 97.75 81 SER B CA 1
ATOM 1457 C C . SER B 1 81 ? -3.256 8.789 -0.152 1 97.75 81 SER B C 1
ATOM 1459 O O . SER B 1 81 ? -3.287 7.781 -0.863 1 97.75 81 SER B O 1
ATOM 1461 N N . VAL B 1 82 ? -4.191 9.68 -0.121 1 97.81 82 VAL B N 1
ATOM 1462 C CA . VAL B 1 82 ? -5.41 9.523 -0.912 1 97.81 82 VAL B CA 1
ATOM 1463 C C . VAL B 1 82 ? -5.066 9.562 -2.398 1 97.81 82 VAL B C 1
ATOM 1465 O O . VAL B 1 82 ? -5.59 8.773 -3.186 1 97.81 82 VAL B O 1
ATOM 1468 N N . ASP B 1 83 ? -4.176 10.469 -2.766 1 95.81 83 ASP B N 1
ATOM 1469 C CA . ASP B 1 83 ? -3.732 10.555 -4.152 1 95.81 83 ASP B CA 1
ATOM 1470 C C . ASP B 1 83 ? -3.113 9.242 -4.617 1 95.81 83 ASP B C 1
ATOM 1472 O O . ASP B 1 83 ? -3.396 8.766 -5.723 1 95.81 83 ASP B O 1
ATOM 1476 N N . ALA B 1 84 ? -2.275 8.695 -3.809 1 95.5 84 ALA B N 1
ATOM 1477 C CA . ALA B 1 84 ? -1.617 7.43 -4.133 1 95.5 84 ALA B CA 1
ATOM 1478 C C . ALA B 1 84 ? -2.633 6.297 -4.266 1 95.5 84 ALA B C 1
ATOM 1480 O O . ALA B 1 84 ? -2.588 5.523 -5.227 1 95.5 84 ALA B O 1
ATOM 1481 N N . LEU B 1 85 ? -3.549 6.227 -3.365 1 97.44 85 LEU B N 1
ATOM 1482 C CA . LEU B 1 85 ? -4.555 5.172 -3.35 1 97.44 85 LEU B CA 1
ATOM 1483 C C . LEU B 1 85 ? -5.492 5.297 -4.547 1 97.44 85 LEU B C 1
ATOM 1485 O O . LEU B 1 85 ? -5.953 4.293 -5.09 1 97.44 85 LEU B O 1
ATOM 1489 N N . GLU B 1 86 ? -5.773 6.531 -4.902 1 96.12 86 GLU B N 1
ATOM 1490 C CA . GLU B 1 86 ? -6.602 6.777 -6.078 1 96.12 86 GLU B CA 1
ATOM 1491 C C . GLU B 1 86 ? -6 6.137 -7.324 1 96.12 86 GLU B C 1
ATOM 1493 O O . GLU B 1 86 ? -6.703 5.492 -8.102 1 96.12 86 GLU B O 1
ATOM 1498 N 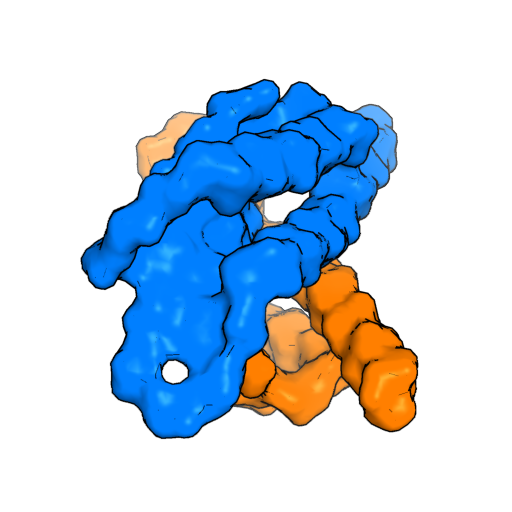N . ARG B 1 87 ? -4.75 6.234 -7.488 1 92.94 87 ARG B N 1
ATOM 1499 C CA . ARG B 1 87 ? -4.059 5.672 -8.648 1 92.94 87 ARG B CA 1
ATOM 1500 C C . ARG B 1 87 ? -4.16 4.152 -8.664 1 92.94 87 ARG B C 1
ATOM 1502 O O . ARG B 1 87 ? -4.336 3.547 -9.719 1 92.94 87 ARG B O 1
ATOM 1509 N N . LEU B 1 88 ? -4.098 3.578 -7.52 1 93 88 LEU B N 1
ATOM 1510 C CA . LEU B 1 88 ? -4.188 2.127 -7.398 1 93 88 LEU B CA 1
ATOM 1511 C C . LEU B 1 88 ? -5.598 1.643 -7.719 1 93 88 LEU B C 1
ATOM 1513 O O . LEU B 1 88 ? -5.773 0.662 -8.445 1 93 88 LEU B O 1
ATOM 1517 N N . LEU B 1 89 ? -6.52 2.439 -7.289 1 94.25 89 LEU B N 1
ATOM 1518 C CA . LEU B 1 89 ? -7.91 2.025 -7.418 1 94.25 89 LEU B CA 1
ATOM 1519 C C . LEU B 1 89 ? -8.398 2.203 -8.852 1 94.25 89 LEU B 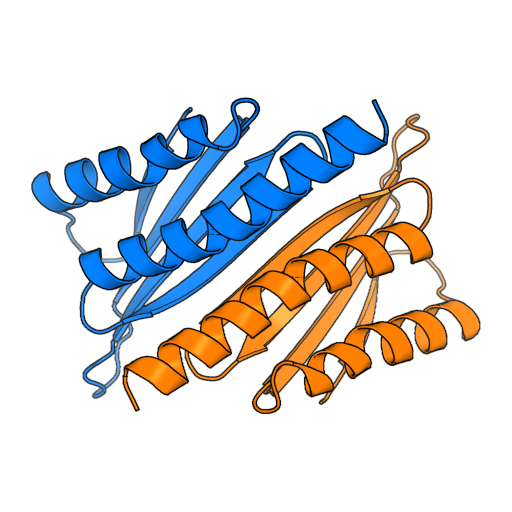C 1
ATOM 1521 O O . LEU B 1 89 ? -9.18 1.392 -9.352 1 94.25 89 LEU B O 1
ATOM 1525 N N . VAL B 1 90 ? -7.922 3.262 -9.484 1 91.19 90 VAL B N 1
ATOM 1526 C CA . VAL B 1 90 ? -8.305 3.529 -10.867 1 91.19 90 VAL B CA 1
ATOM 1527 C C . VAL B 1 90 ? -7.832 2.389 -11.766 1 91.19 90 VAL B C 1
ATOM 1529 O O . VAL B 1 90 ? -8.594 1.889 -12.594 1 91.19 90 VAL B O 1
ATOM 1532 N N . LYS B 1 91 ? -6.633 1.967 -11.547 1 85.25 91 LYS B N 1
ATOM 1533 C CA . LYS B 1 91 ? -6.07 0.896 -12.367 1 85.25 91 LYS B CA 1
ATOM 1534 C C . LYS B 1 91 ? -6.75 -0.438 -12.07 1 85.25 91 LYS B C 1
ATOM 1536 O O . LYS B 1 91 ? -6.973 -1.241 -12.977 1 85.25 91 LYS B O 1
ATOM 1541 N N . ARG B 1 92 ? -7.043 -0.699 -10.891 1 83.56 92 ARG B N 1
ATOM 1542 C CA . ARG B 1 92 ? -7.766 -1.908 -10.508 1 83.56 92 ARG B CA 1
ATOM 1543 C C . ARG B 1 92 ? -9.109 -1.985 -11.227 1 83.56 92 ARG B C 1
ATOM 1545 O O . ARG B 1 92 ? -9.5 -3.049 -11.711 1 83.56 92 ARG B O 1
ATOM 1552 N N . LYS B 1 93 ? -9.727 -0.863 -11.242 1 83.31 93 LYS B N 1
ATOM 1553 C CA . LYS B 1 93 ? -11.016 -0.776 -11.922 1 83.31 93 LYS B CA 1
ATOM 1554 C C . LYS B 1 93 ? -10.859 -1.065 -13.414 1 83.31 93 LYS B C 1
ATOM 1556 O O . LYS B 1 93 ? -11.695 -1.76 -14.008 1 83.31 93 LYS B O 1
ATOM 1561 N N . GLU B 1 94 ? -9.836 -0.586 -14.023 1 80.56 94 GLU B N 1
ATOM 1562 C CA . GLU B 1 94 ? -9.586 -0.798 -15.445 1 80.56 94 GLU B CA 1
ATOM 1563 C C . GLU B 1 94 ? -9.297 -2.268 -15.742 1 80.56 94 GLU B C 1
ATOM 1565 O O . GLU B 1 94 ? -9.727 -2.795 -16.766 1 80.56 94 GLU B O 1
ATOM 1570 N N . LYS B 1 95 ? -8.578 -2.906 -14.859 1 76.25 95 LYS B N 1
ATOM 1571 C CA . LYS B 1 95 ? -8.219 -4.305 -15.055 1 76.25 95 LYS B CA 1
ATOM 1572 C C . LYS B 1 95 ? -9.438 -5.215 -14.914 1 76.25 95 LYS B C 1
ATOM 1574 O O . LYS B 1 95 ? -9.57 -6.199 -15.641 1 76.25 95 LYS B O 1
ATOM 1579 N N . GLN B 1 96 ? -10.25 -4.887 -14.047 1 71.81 96 GLN B N 1
ATOM 1580 C CA . GLN B 1 96 ? -11.469 -5.664 -13.883 1 71.81 96 GLN B CA 1
ATOM 1581 C C . GLN B 1 96 ? -12.391 -5.512 -15.094 1 71.81 96 GLN B C 1
ATOM 1583 O O . GLN B 1 96 ? -13.07 -6.457 -15.484 1 71.81 96 GLN B O 1
ATOM 1588 N N . ARG B 1 97 ? -12.305 -4.238 -15.625 1 65.88 97 ARG B N 1
ATOM 1589 C CA . ARG B 1 97 ? -13.117 -4.012 -16.812 1 65.88 97 ARG B CA 1
ATOM 1590 C C . ARG B 1 97 ? -12.57 -4.793 -18 1 65.88 97 ARG B C 1
ATOM 1592 O O . ARG B 1 97 ? -13.336 -5.305 -18.828 1 65.88 97 ARG B O 1
ATOM 1599 N N . ALA B 1 98 ? -11.281 -4.941 -18.031 1 65.56 98 ALA B N 1
ATOM 1600 C CA . ALA B 1 98 ? -10.664 -5.648 -19.156 1 65.56 98 ALA B CA 1
ATOM 1601 C C . ALA B 1 98 ? -10.891 -7.152 -19.047 1 65.56 98 ALA B C 1
ATOM 1603 O O . ALA B 1 98 ? -10.938 -7.855 -20.047 1 65.56 98 ALA B O 1
ATOM 1604 N N . HIS B 1 99 ? -10.906 -7.668 -17.875 1 55.59 99 HIS B N 1
ATOM 1605 C CA . HIS B 1 99 ? -11.109 -9.102 -17.703 1 55.59 99 HIS B CA 1
ATOM 1606 C C . HIS B 1 99 ? -12.594 -9.43 -17.547 1 55.59 99 HIS B C 1
ATOM 1608 O O . HIS B 1 99 ? -12.977 -10.602 -17.531 1 55.59 99 HIS B O 1
ATOM 1614 N N . ALA B 1 100 ? -13.43 -8.344 -17.312 1 52.19 100 ALA B N 1
ATOM 1615 C CA . ALA B 1 100 ? -14.867 -8.602 -17.266 1 52.19 100 ALA B CA 1
ATOM 1616 C C . ALA B 1 100 ? -15.453 -8.711 -18.672 1 52.19 100 ALA B C 1
ATOM 1618 O O . ALA B 1 100 ? -14.953 -8.078 -19.609 1 52.19 100 ALA B O 1
#

Solvent-accessible surface area (backbone atoms only — not comparable to full-atom values): 10538 Å² total; per-residue (Å²): 118,53,73,44,80,41,63,50,95,59,88,77,54,70,66,60,51,52,50,51,49,56,56,54,55,54,45,43,79,57,36,80,61,51,63,36,34,40,35,41,34,37,71,53,96,58,92,52,75,57,27,21,36,27,38,40,36,40,35,35,88,67,33,37,42,35,34,34,30,53,19,75,36,61,69,57,14,48,52,54,39,45,55,48,48,42,57,48,36,43,52,51,48,52,51,50,56,68,75,93,118,52,71,45,80,42,64,49,95,58,87,76,55,68,67,60,52,52,50,48,48,55,55,55,55,54,45,44,80,55,36,81,62,51,62,35,33,43,36,42,36,37,70,53,96,57,94,52,74,58,27,21,35,27,37,41,36,38,35,34,87,66,33,36,41,36,35,33,33,53,19,76,35,62,68,56,14,46,52,53,41,44,55,49,49,42,57,47,36,43,51,51,49,51,50,50,56,69,75,95

Sequence (200 aa):
MKVNVHAVNFNIDKKLVSFTDEKVNKLEKFYDKIVSADVFMRVEQTSEKENKVVEAKILVPGDEFVVKKTCKSFEEGVDLSVDALERLLVKRKEKQRAHAMKVNVHAVNFNIDKKLVSFTDEKVNKLEKFYDKIVSADVFMRVEQTSEKENKVVEAKILVPGDEFVVKKTCKSFEEGVDLSVDALERLLVKRKEKQRAHA